Protein AF-A0A858CKS8-F1 (afdb_monomer)

Sequence (186 aa):
MTQSDDDPLALATRSGLPDALRVLVKELPRAGWESDPGFKGIASFWMERHLLFRQIMDTLAEETELRLDAKISAEKLGARVSRFGGMLIETLHEHHSIEDSIYFPKMRLLEPRLLRGFDMLDKDHHALDDWLDRFSIAAKIVVEDPTRDSTWAFHAEIERLAPLLERHLTDEEDLIVPVVLKTGLK

Radius of gyration: 18.09 Å; Cα contacts (8 Å, |Δi|>4): 168; chains: 1; bounding box: 41×38×52 Å

Nearest PDB structures (foldseek):
  3cax-assembly1_A-2  TM=5.395E-01  e=2.053E-01  Pyrococcus furiosus DSM 3638
  7jh6-assembly4_D  TM=4.638E-01  e=6.392E-01  synthetic construct
  8cih-assembly2_B  TM=3.995E-01  e=8.491E-01  Homo sapiens
  8tn6-assembly1_C  TM=4.159E-01  e=1.183E+00  synthetic construct
  8ipr-assembly2_D  TM=1.830E-01  e=9.048E+00  Mycolicibacterium smegmatis

pLDDT: mean 95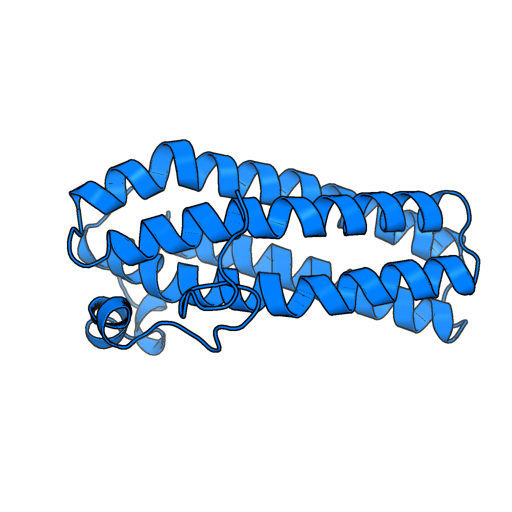.23, std 9.14, range [35.66, 98.75]

Solvent-accessible surface area (backbone atoms only — not comparable to full-atom values): 10239 Å² total; per-residue (Å²): 130,83,79,62,94,79,48,80,75,39,67,95,74,44,93,66,75,55,72,77,56,40,56,48,30,70,77,48,42,77,93,50,44,88,78,37,86,45,25,72,55,58,42,45,52,51,53,52,53,54,50,48,52,52,53,45,53,53,50,53,48,52,48,37,51,36,40,74,70,65,73,46,55,50,68,59,44,24,56,47,43,58,54,47,52,50,48,48,56,55,56,48,54,54,48,53,52,47,37,66,74,55,46,47,64,52,45,43,72,74,39,65,82,41,41,70,50,54,59,42,51,57,51,39,54,62,58,45,48,64,48,50,51,52,38,52,53,30,48,50,46,21,50,78,48,52,44,72,66,35,37,49,54,30,41,53,38,46,69,60,41,50,63,48,52,52,51,50,55,54,47,44,50,45,50,48,41,36,49,29,49,75,69,60,62,124

Foldseek 3Di:
DDPPPPPCLDLQDHPADDPLLLVLCVVVPPVCLVVFPLCPDPNVVLVVLLVLLLVLLVQLLVLLVCVLVVVDDLQVNLVSLVVSLVVNLVSVVVVLVCCVPPPLVVLCVQDVSNVVLSVSLNVLSVVLVVLNVLLVVLSVCSNVPVDSVSSVSNSVSSVVNVSSSVRSSVNCSSNRSSSSSVPVDD

Mean predicted aligned error: 3.52 Å

Secondary structure (DSSP, 8-state):
----TT-TT-TTT--S--TTT-HHHHHS-GGGGGGSTT-TTHHHHHHHHHHHHHHHHHHHHHHHHHHHTTSS-HHHHHHHHHHHHHHHHHHHHHHHHHIIIIIHHHHHHH-GGGHHHHHHHHHHHHHHHHHHHHHHHHHHHHHHS--HHHHHHHHHHHHHHHHHHHHHHHHHHHHHHHHHHHHT--

Structure (mmCIF, N/CA/C/O backbone):
data_AF-A0A858CKS8-F1
#
_entry.id   AF-A0A858CKS8-F1
#
loop_
_atom_site.group_PDB
_atom_site.id
_atom_site.type_symbol
_atom_site.label_atom_id
_atom_site.label_alt_id
_atom_site.label_comp_id
_atom_site.label_asym_id
_atom_site.label_entity_id
_atom_site.label_seq_id
_atom_site.pdbx_PDB_ins_code
_atom_site.Cartn_x
_atom_site.Cartn_y
_atom_site.Cartn_z
_atom_site.occupancy
_atom_site.B_iso_or_equiv
_atom_site.auth_seq_id
_atom_site.auth_comp_id
_atom_site.auth_asym_id
_atom_site.auth_atom_id
_atom_site.pdbx_PDB_model_num
ATOM 1 N N . MET A 1 1 ? 12.091 -19.051 11.016 1.00 35.66 1 MET A N 1
ATOM 2 C CA . MET A 1 1 ? 10.885 -19.799 11.431 1.00 35.66 1 MET A CA 1
ATOM 3 C C . MET A 1 1 ? 9.948 -19.781 10.248 1.00 35.66 1 MET A C 1
ATOM 5 O O . MET A 1 1 ? 9.619 -18.703 9.786 1.00 35.66 1 MET A O 1
ATOM 9 N N . THR A 1 2 ? 9.630 -20.945 9.696 1.00 39.56 2 THR A N 1
ATOM 10 C CA . THR A 1 2 ? 8.695 -21.091 8.579 1.00 39.56 2 THR A CA 1
ATOM 11 C C . THR A 1 2 ? 7.311 -20.641 9.044 1.00 39.56 2 THR A C 1
ATOM 13 O O . THR A 1 2 ? 6.770 -21.254 9.967 1.00 39.56 2 THR A O 1
ATOM 16 N N . GLN A 1 3 ? 6.760 -19.570 8.460 1.00 45.84 3 GLN A N 1
ATOM 17 C CA . GLN A 1 3 ? 5.311 -19.357 8.505 1.00 45.84 3 GLN A CA 1
ATOM 18 C C . GLN A 1 3 ? 4.681 -20.653 7.989 1.00 45.84 3 GLN A C 1
ATOM 20 O O . GLN A 1 3 ? 5.093 -21.155 6.944 1.00 45.84 3 GLN A O 1
ATOM 25 N N . SER A 1 4 ? 3.793 -21.279 8.762 1.00 46.69 4 SER A N 1
ATOM 26 C CA . SER A 1 4 ? 3.064 -22.425 8.234 1.00 46.69 4 SER A CA 1
ATOM 27 C C . SER A 1 4 ? 2.127 -21.899 7.157 1.00 46.69 4 SER A C 1
ATOM 29 O O . SER A 1 4 ? 1.308 -21.031 7.461 1.00 46.69 4 SER A O 1
ATOM 31 N N . ASP A 1 5 ? 2.197 -22.469 5.958 1.00 53.47 5 ASP A N 1
ATOM 32 C CA . ASP A 1 5 ? 1.257 -22.219 4.854 1.00 53.47 5 ASP A CA 1
ATOM 33 C C . ASP A 1 5 ? -0.225 -22.485 5.236 1.00 53.47 5 ASP A C 1
ATOM 35 O O . ASP A 1 5 ? -1.131 -22.194 4.461 1.00 53.47 5 ASP A O 1
ATOM 39 N N . ASP A 1 6 ? -0.475 -22.990 6.450 1.00 66.19 6 ASP A N 1
ATOM 40 C CA . ASP A 1 6 ? -1.786 -23.252 7.049 1.00 66.19 6 ASP A CA 1
ATOM 41 C C . ASP A 1 6 ? -2.348 -22.108 7.928 1.00 66.19 6 ASP A C 1
ATOM 43 O O . ASP A 1 6 ? -3.404 -22.293 8.536 1.00 66.19 6 ASP A O 1
ATOM 47 N N . ASP A 1 7 ? -1.695 -20.938 8.056 1.00 82.81 7 ASP A N 1
ATOM 48 C CA . ASP A 1 7 ? -2.318 -19.800 8.765 1.00 82.81 7 ASP A CA 1
ATOM 49 C C . ASP A 1 7 ? -3.438 -19.197 7.889 1.00 82.81 7 ASP A C 1
ATOM 51 O O . ASP A 1 7 ? -3.142 -18.583 6.862 1.00 82.81 7 ASP A O 1
ATOM 55 N N . PRO A 1 8 ? -4.729 -19.306 8.272 1.00 83.88 8 PRO A N 1
ATOM 56 C CA . PRO A 1 8 ? -5.833 -18.757 7.483 1.00 83.88 8 PRO A CA 1
ATOM 57 C C . PRO A 1 8 ? -5.816 -17.221 7.398 1.00 83.88 8 PRO A C 1
ATOM 59 O O . PRO A 1 8 ? -6.616 -16.646 6.660 1.00 83.88 8 PRO A O 1
ATOM 62 N N . LEU A 1 9 ? -4.956 -16.552 8.175 1.00 92.81 9 LEU A N 1
ATOM 63 C CA . LEU A 1 9 ? -4.744 -15.107 8.137 1.00 92.81 9 LEU A CA 1
ATOM 64 C C . LEU A 1 9 ? -3.510 -14.694 7.324 1.00 92.81 9 LEU A C 1
ATOM 66 O O . LEU A 1 9 ? -3.226 -13.500 7.254 1.00 92.81 9 LEU A O 1
ATOM 70 N N . ALA A 1 10 ? -2.784 -15.626 6.703 1.00 94.88 10 ALA A N 1
ATOM 71 C CA . ALA A 1 10 ? -1.629 -15.286 5.878 1.00 94.88 10 ALA A CA 1
ATOM 72 C C . ALA A 1 10 ? -2.028 -14.385 4.696 1.00 94.88 10 ALA A C 1
ATOM 74 O O . ALA A 1 10 ? -2.966 -14.691 3.954 1.00 94.88 10 ALA A O 1
ATOM 75 N N . LEU A 1 11 ? -1.288 -13.287 4.498 1.00 97.00 11 LEU A N 1
ATOM 76 C CA . LEU A 1 11 ? -1.555 -12.305 3.440 1.00 97.00 11 LEU A CA 1
ATOM 77 C C . LEU A 1 11 ? -1.602 -12.938 2.046 1.00 97.00 11 LEU A C 1
ATOM 79 O O . LEU A 1 11 ? -2.454 -12.596 1.234 1.00 97.00 11 LEU A O 1
ATOM 83 N N . ALA A 1 12 ? -0.706 -13.894 1.794 1.00 93.62 12 ALA A N 1
ATOM 84 C CA . ALA A 1 12 ? -0.548 -14.534 0.493 1.00 93.62 12 ALA A CA 1
ATOM 85 C C . ALA A 1 12 ? -1.769 -15.357 0.044 1.00 93.62 12 ALA A C 1
ATOM 87 O O . ALA A 1 12 ? -1.916 -15.622 -1.148 1.00 93.62 12 ALA A O 1
ATOM 88 N N . THR A 1 13 ? -2.621 -15.799 0.974 1.00 92.81 13 THR A N 1
ATOM 89 C CA . THR A 1 13 ? -3.705 -16.750 0.676 1.00 92.81 13 THR A CA 1
ATOM 90 C C . THR A 1 13 ? -5.083 -16.256 1.098 1.00 92.81 13 THR A C 1
ATOM 92 O O . THR A 1 13 ? -6.087 -16.727 0.553 1.00 92.81 13 THR A O 1
ATOM 95 N N . ARG A 1 14 ? -5.180 -15.313 2.044 1.00 95.25 14 ARG A N 1
ATOM 96 C CA . ARG A 1 14 ? -6.480 -14.860 2.541 1.00 95.25 14 ARG A CA 1
ATOM 97 C C . ARG A 1 14 ? -7.218 -14.001 1.512 1.00 95.25 14 ARG A C 1
ATOM 99 O O . ARG A 1 14 ? -6.675 -13.071 0.925 1.00 95.25 14 ARG A O 1
ATOM 106 N N . SER A 1 15 ? -8.517 -14.251 1.360 1.00 93.06 15 SER A N 1
ATOM 107 C CA . SER A 1 15 ? -9.397 -13.449 0.497 1.00 93.06 15 SER A CA 1
ATOM 108 C C . SER A 1 15 ? -10.059 -12.269 1.224 1.00 93.06 15 SER A C 1
ATOM 110 O O . SER A 1 15 ? -10.720 -11.449 0.589 1.00 93.06 15 SER A O 1
ATOM 112 N N . GLY A 1 16 ? -9.905 -12.179 2.548 1.00 94.94 16 GLY A N 1
ATOM 113 C CA . GLY A 1 16 ? -10.373 -11.069 3.378 1.00 94.94 16 GLY A CA 1
ATOM 114 C C . GLY A 1 16 ? -10.517 -11.440 4.851 1.00 94.94 16 GLY A C 1
ATOM 115 O O . GLY A 1 16 ? -10.276 -12.583 5.243 1.00 94.94 16 GLY A O 1
ATOM 116 N N . LEU A 1 17 ? -10.940 -10.468 5.660 1.00 96.50 17 LEU A N 1
ATOM 117 C CA . LEU A 1 17 ? -11.127 -10.655 7.098 1.00 96.50 17 LEU A CA 1
ATOM 118 C C . LEU A 1 17 ? -12.145 -11.766 7.438 1.00 96.50 17 LEU A C 1
ATOM 120 O O . LEU A 1 17 ? -13.261 -11.768 6.900 1.00 96.50 17 LEU A O 1
ATOM 124 N N . PRO A 1 18 ? -11.845 -12.648 8.412 1.00 94.81 18 PRO A N 1
ATOM 125 C CA . PRO A 1 18 ? -12.843 -13.541 8.989 1.00 94.81 18 PRO A CA 1
ATOM 126 C C . PRO A 1 18 ? -13.920 -12.747 9.737 1.00 94.81 18 PRO A C 1
ATOM 128 O O . PRO A 1 18 ? -13.680 -11.651 10.246 1.00 94.81 18 PRO A O 1
ATOM 131 N N . ASP A 1 19 ? -15.104 -13.338 9.897 1.00 93.44 19 ASP A N 1
ATOM 132 C CA . ASP A 1 19 ? -16.256 -12.670 10.518 1.00 93.44 19 ASP A CA 1
ATOM 133 C C . ASP A 1 19 ? -15.982 -12.096 11.914 1.00 93.44 19 ASP A C 1
ATOM 135 O O . ASP A 1 19 ? -16.525 -11.044 12.255 1.00 93.44 19 ASP A O 1
ATOM 139 N N . ALA A 1 20 ? -15.120 -12.755 12.6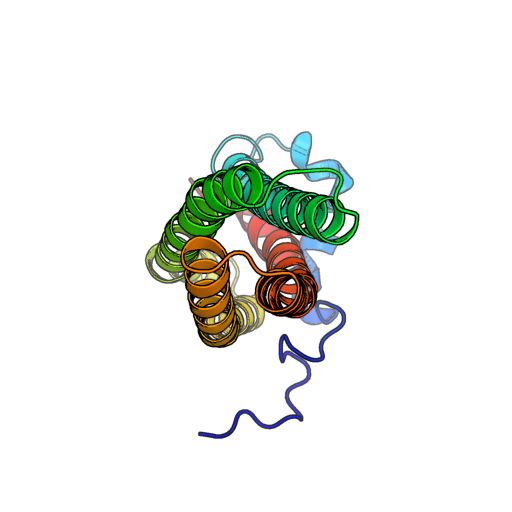93 1.00 93.06 20 ALA A N 1
ATOM 140 C CA . ALA A 1 20 ? -14.716 -12.302 14.022 1.00 93.06 20 ALA A CA 1
ATOM 141 C C . ALA A 1 20 ? -13.951 -10.964 14.001 1.00 93.06 20 ALA A C 1
ATOM 143 O O . ALA A 1 20 ? -14.027 -10.212 14.967 1.00 93.06 20 ALA A O 1
ATOM 144 N N . LEU A 1 21 ? -13.248 -10.653 12.907 1.00 96.56 21 LEU A N 1
ATOM 145 C CA . LEU A 1 21 ? -12.514 -9.396 12.728 1.00 96.56 21 LEU A CA 1
ATOM 146 C C . LEU A 1 21 ? -13.347 -8.317 12.024 1.00 96.56 21 LEU A C 1
ATOM 148 O O . LEU A 1 21 ? -12.994 -7.146 12.049 1.00 96.56 21 LEU A O 1
ATOM 152 N N . ARG A 1 22 ? -14.506 -8.680 11.466 1.00 96.44 22 ARG A N 1
ATOM 153 C CA . ARG A 1 22 ? -15.422 -7.748 10.788 1.00 96.44 22 ARG A CA 1
ATOM 154 C C . ARG A 1 22 ? -16.460 -7.118 11.716 1.00 96.44 22 ARG A C 1
ATOM 156 O O . ARG A 1 22 ? -17.391 -6.471 11.241 1.00 96.44 22 ARG A O 1
ATOM 163 N N . VAL A 1 23 ? -16.355 -7.332 13.027 1.00 95.81 23 VAL A N 1
ATOM 164 C CA . VAL A 1 23 ? -17.373 -6.896 13.997 1.00 95.81 23 VAL A CA 1
ATOM 165 C C . VAL A 1 23 ? -17.609 -5.387 13.953 1.00 95.81 23 VAL A C 1
ATOM 167 O O . VAL A 1 23 ? -18.761 -4.965 13.935 1.00 95.81 23 VAL A O 1
ATOM 170 N N . LEU A 1 24 ? -16.550 -4.576 13.846 1.00 95.94 24 LEU A N 1
ATOM 171 C CA . LEU A 1 24 ? -16.699 -3.123 13.820 1.00 95.94 24 LEU A CA 1
ATOM 172 C C . LEU A 1 24 ? -17.154 -2.578 12.471 1.00 95.94 24 LEU A C 1
ATOM 174 O O . LEU A 1 24 ? -18.028 -1.725 12.459 1.00 95.94 24 LEU A O 1
ATOM 178 N N . VAL A 1 25 ? -16.649 -3.080 11.342 1.00 96.50 25 VAL A N 1
ATOM 179 C CA . VAL A 1 25 ? -17.152 -2.636 10.028 1.00 96.50 25 VAL A CA 1
ATOM 180 C C . VAL A 1 25 ? -18.614 -3.052 9.795 1.00 96.50 25 VAL A C 1
ATOM 182 O O . VAL A 1 25 ? -19.330 -2.417 9.027 1.00 96.50 25 VAL A O 1
ATOM 185 N N . LYS A 1 26 ? -19.109 -4.088 10.490 1.00 96.19 26 LYS A N 1
ATOM 186 C CA . LYS A 1 26 ? -20.547 -4.411 10.530 1.00 96.19 26 LYS A CA 1
ATOM 187 C C . LYS A 1 26 ? -21.350 -3.400 11.364 1.00 96.19 26 LYS A C 1
ATOM 189 O O . LYS A 1 26 ? -22.476 -3.092 10.989 1.00 96.19 26 LYS A O 1
ATOM 194 N N . GLU A 1 27 ? -20.791 -2.897 12.470 1.00 95.88 27 GLU A N 1
ATOM 195 C CA . GLU A 1 27 ? -21.394 -1.839 13.308 1.00 95.88 27 GLU A CA 1
ATOM 196 C C . GLU A 1 27 ? -21.352 -0.459 12.612 1.00 95.88 27 GLU A C 1
ATOM 198 O O . GLU A 1 27 ? -22.317 0.299 12.683 1.00 95.88 27 GLU A O 1
ATOM 203 N N . LEU A 1 28 ? -20.250 -0.152 11.919 1.00 96.50 28 LEU A N 1
ATOM 204 C CA . LEU A 1 28 ? -19.962 1.105 11.222 1.00 96.50 28 LEU A CA 1
ATOM 205 C C . LEU A 1 28 ? -19.563 0.814 9.762 1.00 96.50 28 LEU A C 1
ATOM 207 O O . LEU A 1 28 ? -18.370 0.749 9.450 1.00 96.50 28 LEU A O 1
ATOM 211 N N . PRO A 1 29 ? -20.538 0.615 8.855 1.00 96.94 29 PRO A N 1
ATOM 212 C CA . PRO A 1 29 ? -20.259 0.268 7.464 1.00 96.94 29 PRO A CA 1
ATOM 213 C C . PRO A 1 29 ? -19.538 1.377 6.695 1.00 96.94 29 PRO A C 1
ATOM 215 O O . PRO A 1 29 ? -19.867 2.554 6.853 1.00 96.94 29 PRO A O 1
ATOM 218 N N . ARG A 1 30 ? -18.650 0.979 5.770 1.00 97.06 30 ARG A N 1
ATOM 219 C CA . ARG A 1 30 ? -17.890 1.866 4.862 1.00 97.06 30 ARG A CA 1
ATOM 220 C C . ARG A 1 30 ? -18.717 3.008 4.265 1.00 97.06 30 ARG A C 1
ATOM 222 O O . ARG A 1 30 ? -18.283 4.153 4.273 1.00 97.06 30 ARG A O 1
ATOM 229 N N . ALA A 1 31 ? -19.935 2.712 3.806 1.00 96.50 31 ALA A N 1
ATOM 230 C CA . ALA A 1 31 ? -20.824 3.688 3.170 1.00 96.50 31 ALA A CA 1
ATOM 231 C C . ALA A 1 31 ? -21.183 4.901 4.056 1.00 96.50 31 ALA A C 1
ATOM 233 O O . ALA A 1 31 ? -21.605 5.926 3.530 1.00 96.50 31 ALA A O 1
ATOM 234 N N . GLY A 1 32 ? -21.051 4.786 5.382 1.00 95.69 32 GLY A N 1
ATOM 235 C CA . GLY A 1 32 ? -21.335 5.867 6.326 1.00 95.69 32 GLY A CA 1
ATOM 236 C C . GLY A 1 32 ? -20.110 6.657 6.785 1.00 95.69 32 GLY A C 1
ATOM 237 O O . GLY A 1 32 ? -20.293 7.699 7.410 1.00 95.69 32 GLY A O 1
ATOM 238 N N . TRP A 1 33 ? -18.885 6.197 6.497 1.00 97.31 33 TRP A N 1
ATOM 239 C CA . TRP A 1 33 ? -17.669 6.752 7.103 1.00 97.31 33 TRP A CA 1
ATOM 240 C C . TRP A 1 33 ? -17.487 8.236 6.804 1.00 97.31 33 TRP A C 1
ATOM 242 O O . TRP A 1 33 ? -17.345 9.014 7.735 1.00 97.31 33 TRP A O 1
ATOM 252 N N . GLU A 1 34 ? -17.577 8.661 5.543 1.00 96.19 34 GLU A N 1
ATOM 253 C CA . GLU A 1 34 ? -17.348 10.068 5.171 1.00 96.19 34 GLU A CA 1
ATOM 254 C C . GLU A 1 34 ? -18.347 11.053 5.802 1.00 96.19 34 GLU A C 1
ATOM 256 O O . GLU A 1 34 ? -18.059 12.244 5.933 1.00 96.19 34 GLU A O 1
ATOM 261 N N . SER A 1 35 ? -19.528 10.566 6.194 1.00 96.25 35 SER A N 1
ATOM 262 C CA . SER A 1 35 ? -20.550 11.371 6.872 1.00 96.25 35 SER A CA 1
ATOM 263 C C . SER A 1 35 ? -20.372 11.410 8.394 1.00 96.25 35 SER A C 1
ATOM 265 O O . SER A 1 35 ? -21.035 12.208 9.060 1.00 96.25 35 SER A O 1
ATOM 267 N N . ASP A 1 36 ? -19.502 10.567 8.955 1.00 96.00 36 ASP A N 1
ATOM 268 C CA . ASP A 1 36 ? -19.238 10.516 10.388 1.00 96.00 36 ASP A CA 1
ATOM 269 C C . ASP A 1 36 ? -18.422 11.750 10.836 1.00 96.00 36 ASP A C 1
ATOM 271 O O . ASP A 1 36 ? -17.397 12.078 10.227 1.00 96.00 36 ASP A O 1
ATOM 275 N N . PRO A 1 37 ? -18.820 12.457 11.912 1.00 93.00 37 PRO A N 1
ATOM 276 C CA . PRO A 1 37 ? -18.068 13.605 12.420 1.00 93.00 37 PRO A CA 1
ATOM 277 C C . PRO A 1 37 ? -16.611 13.293 12.800 1.00 93.00 37 PRO A C 1
ATOM 279 O O . PRO A 1 37 ? -15.771 14.195 12.755 1.00 93.00 37 PRO A O 1
ATOM 282 N N . GLY A 1 38 ? -16.314 12.048 13.184 1.00 92.44 38 GLY A N 1
ATOM 283 C CA . GLY A 1 38 ? -14.981 11.553 13.526 1.00 92.44 38 GLY A CA 1
ATOM 284 C C . GLY A 1 38 ? -14.110 11.199 12.319 1.00 92.44 38 GLY A C 1
ATOM 285 O O . GLY A 1 38 ? -12.937 10.883 12.502 1.00 92.44 38 GLY A O 1
ATOM 286 N N . PHE A 1 39 ? -14.646 11.264 11.095 1.00 95.94 39 PHE A N 1
ATOM 287 C CA . PHE A 1 39 ? -13.896 10.914 9.888 1.00 95.94 39 PHE A CA 1
ATOM 288 C C . PHE A 1 39 ? -12.807 11.932 9.553 1.00 95.94 39 PHE A C 1
ATOM 290 O O . PHE A 1 39 ? -11.712 11.572 9.124 1.00 95.94 39 PHE A O 1
ATOM 297 N N . LYS A 1 40 ? -13.084 13.220 9.783 1.00 93.81 40 LYS A N 1
ATOM 298 C CA . LYS A 1 40 ? -12.100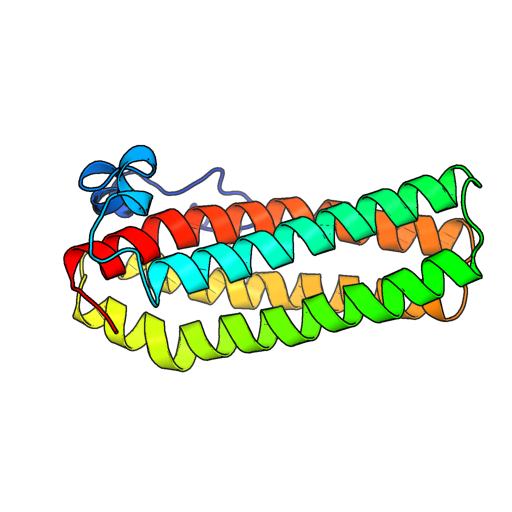 14.281 9.556 1.00 93.81 40 LYS A CA 1
ATOM 299 C C . LYS A 1 40 ? -10.940 14.140 10.541 1.00 93.81 40 LYS A C 1
ATOM 301 O O . LYS A 1 40 ? -11.149 14.183 11.751 1.00 93.81 40 LYS A O 1
ATOM 306 N N . GLY A 1 41 ? -9.718 14.066 10.019 1.00 94.06 41 GLY A N 1
ATOM 307 C CA . GLY A 1 41 ? -8.501 13.939 10.819 1.00 94.06 41 GLY A CA 1
ATOM 308 C C . GLY A 1 41 ? -7.787 12.637 10.495 1.00 94.06 41 GLY A C 1
ATOM 309 O O . GLY A 1 41 ? -7.451 12.410 9.337 1.00 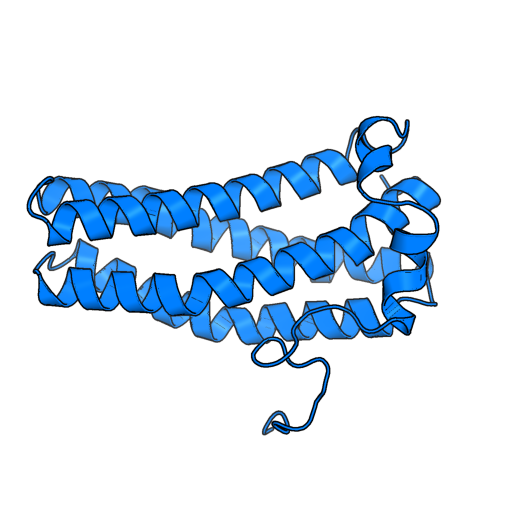94.06 41 GLY A O 1
ATOM 310 N N . ILE A 1 42 ? -7.558 11.794 11.507 1.00 94.75 42 ILE A N 1
ATOM 311 C CA . ILE A 1 42 ? -6.801 10.547 11.337 1.00 94.75 42 ILE A CA 1
ATOM 312 C C . ILE A 1 42 ? -7.442 9.640 10.285 1.00 94.75 42 ILE A C 1
ATOM 314 O O . ILE A 1 42 ? -6.729 9.183 9.404 1.00 94.75 42 ILE A O 1
ATOM 318 N N . ALA A 1 43 ? -8.757 9.397 10.338 1.00 96.19 43 ALA A N 1
ATOM 319 C CA . ALA A 1 43 ? -9.399 8.454 9.419 1.00 96.19 43 ALA A CA 1
ATOM 320 C C . ALA A 1 43 ? -9.299 8.907 7.951 1.00 96.19 43 ALA A C 1
ATOM 322 O O . ALA A 1 43 ? -8.876 8.126 7.104 1.00 96.19 43 ALA A O 1
ATOM 323 N N . SER A 1 44 ? -9.618 10.171 7.646 1.00 96.81 44 SER A N 1
ATOM 324 C CA . SER A 1 44 ? -9.475 10.705 6.286 1.00 96.81 44 SER A CA 1
ATOM 325 C C . SER A 1 44 ? -8.017 10.723 5.821 1.00 96.81 44 SER A C 1
ATOM 327 O O . SER A 1 44 ? -7.744 10.336 4.691 1.00 96.81 44 SER A O 1
ATOM 329 N N . PHE A 1 45 ? -7.078 11.106 6.694 1.00 96.31 45 PHE A N 1
ATOM 330 C CA . PHE A 1 45 ? -5.648 11.075 6.380 1.00 96.31 45 PHE A CA 1
ATOM 331 C C . PHE A 1 45 ? -5.172 9.654 6.051 1.00 96.31 45 PHE A C 1
ATOM 333 O O . PHE A 1 45 ? -4.469 9.460 5.064 1.00 96.31 45 PHE A O 1
ATOM 340 N N . TRP A 1 46 ? -5.599 8.654 6.825 1.00 96.75 46 TRP A N 1
ATOM 341 C CA . TRP A 1 46 ? -5.284 7.244 6.580 1.00 96.75 46 TRP A CA 1
ATOM 342 C C . TRP A 1 46 ? -5.749 6.798 5.190 1.00 96.75 46 TRP A C 1
ATOM 344 O O . TRP A 1 46 ? -4.962 6.296 4.390 1.00 96.75 46 TRP A O 1
ATOM 354 N N . MET A 1 47 ? -7.013 7.083 4.857 1.00 97.88 47 MET A N 1
ATOM 355 C CA . MET A 1 47 ? -7.590 6.766 3.546 1.00 97.88 47 MET A CA 1
ATOM 356 C C . MET A 1 47 ? -6.865 7.486 2.401 1.00 97.88 47 MET A C 1
ATOM 358 O O . MET A 1 47 ? -6.638 6.895 1.347 1.00 97.88 47 MET A O 1
ATOM 362 N N . GLU A 1 48 ? -6.476 8.750 2.591 1.00 98.12 48 GLU A N 1
ATOM 363 C CA . GLU A 1 48 ? -5.710 9.520 1.602 1.00 98.12 48 GLU A CA 1
ATOM 364 C C . GLU A 1 48 ? -4.333 8.895 1.329 1.00 98.12 48 GLU A C 1
ATOM 366 O O . GLU A 1 48 ? -3.905 8.833 0.174 1.00 98.12 48 GLU A O 1
ATOM 371 N N . ARG A 1 49 ? -3.652 8.382 2.364 1.00 98.19 49 ARG A N 1
ATOM 372 C CA . ARG A 1 49 ? -2.383 7.650 2.214 1.00 98.19 49 ARG A CA 1
ATOM 373 C C . ARG A 1 49 ? -2.571 6.351 1.441 1.00 98.19 49 ARG A C 1
ATOM 375 O O . ARG A 1 49 ? -1.841 6.109 0.484 1.00 98.19 49 ARG A O 1
ATOM 382 N N . HIS A 1 50 ? -3.597 5.577 1.774 1.00 98.62 50 HIS A N 1
ATOM 383 C CA . HIS A 1 50 ? -3.892 4.336 1.060 1.00 98.62 50 HIS A CA 1
ATOM 384 C C . HIS A 1 50 ? -4.249 4.584 -0.406 1.00 98.62 50 HIS A C 1
ATOM 386 O O . HIS A 1 50 ? -3.822 3.850 -1.298 1.00 98.62 50 HIS A O 1
ATOM 392 N N . LEU A 1 51 ? -5.017 5.641 -0.681 1.00 98.56 51 LEU A N 1
ATOM 393 C CA . LEU A 1 51 ? -5.351 6.037 -2.044 1.00 98.56 51 LEU A CA 1
ATOM 394 C C . LEU A 1 51 ? -4.100 6.430 -2.841 1.00 98.56 51 LEU A C 1
ATOM 396 O O . LEU A 1 51 ? -3.990 6.060 -4.009 1.00 98.56 51 LEU A O 1
ATOM 400 N N . LEU A 1 52 ? -3.147 7.131 -2.219 1.00 98.50 52 LEU A N 1
ATOM 401 C CA . LEU A 1 52 ? -1.867 7.462 -2.847 1.00 98.50 52 LEU A CA 1
ATOM 402 C C . LEU A 1 52 ? -1.093 6.199 -3.256 1.00 98.50 52 LEU A C 1
ATOM 404 O O . LEU A 1 52 ? -0.592 6.144 -4.378 1.00 98.50 52 LEU A O 1
ATOM 408 N N . PHE A 1 53 ? -1.011 5.181 -2.393 1.00 98.75 53 PHE A N 1
ATOM 409 C CA . PHE A 1 53 ? -0.300 3.940 -2.722 1.00 98.75 53 PHE A CA 1
ATOM 410 C C . PHE A 1 53 ? -0.921 3.219 -3.915 1.00 98.75 53 PHE A C 1
ATOM 412 O O . PHE A 1 53 ? -0.201 2.844 -4.842 1.00 98.75 53 PHE A O 1
ATOM 419 N N . ARG A 1 54 ? -2.256 3.108 -3.937 1.00 98.69 54 ARG A N 1
ATOM 420 C CA . ARG A 1 54 ? -2.997 2.540 -5.074 1.00 98.69 54 ARG A CA 1
ATOM 421 C C . ARG A 1 54 ? -2.693 3.290 -6.368 1.00 98.69 54 ARG A C 1
ATOM 423 O O . ARG A 1 54 ? -2.276 2.687 -7.348 1.00 98.69 54 ARG A O 1
ATOM 430 N N . GLN A 1 55 ? -2.785 4.619 -6.340 1.00 98.62 55 GLN A N 1
ATOM 431 C CA . GLN A 1 55 ? -2.509 5.457 -7.510 1.00 98.62 55 GLN A CA 1
ATOM 432 C C . GLN A 1 55 ? -1.072 5.322 -8.021 1.00 98.62 55 GLN A C 1
ATOM 434 O O . GLN A 1 55 ? -0.848 5.342 -9.233 1.00 98.62 55 GLN A O 1
ATOM 439 N N . ILE A 1 56 ? -0.089 5.206 -7.123 1.00 98.56 56 ILE A N 1
ATOM 440 C CA . ILE A 1 56 ? 1.305 5.000 -7.520 1.00 98.56 56 ILE A CA 1
ATOM 441 C C . ILE A 1 56 ? 1.484 3.624 -8.173 1.00 98.56 56 ILE A C 1
ATOM 443 O O . ILE A 1 56 ? 2.121 3.549 -9.225 1.00 98.56 56 ILE A O 1
ATOM 447 N N . MET A 1 57 ? 0.917 2.564 -7.589 1.00 98.50 57 MET A N 1
ATOM 448 C CA . MET A 1 57 ? 0.979 1.212 -8.155 1.00 98.50 57 MET A CA 1
ATOM 449 C C . MET A 1 57 ? 0.349 1.154 -9.549 1.00 98.50 57 MET A C 1
ATOM 451 O O . MET A 1 57 ? 1.006 0.692 -10.483 1.00 98.50 57 MET A O 1
ATOM 455 N N . ASP A 1 58 ? -0.854 1.710 -9.709 1.00 98.44 58 ASP A N 1
ATOM 456 C CA . ASP A 1 58 ? -1.549 1.784 -10.999 1.00 98.44 58 ASP A CA 1
ATOM 457 C C . ASP A 1 58 ? -0.720 2.561 -12.031 1.00 98.44 58 ASP A C 1
ATOM 459 O O . ASP A 1 58 ? -0.482 2.089 -13.141 1.00 98.44 58 ASP A O 1
ATOM 463 N N . THR A 1 59 ? -0.187 3.726 -11.645 1.00 98.44 59 THR A N 1
ATOM 464 C CA . THR A 1 59 ? 0.643 4.553 -12.537 1.00 98.44 59 THR A CA 1
ATOM 465 C C . THR A 1 59 ? 1.889 3.803 -13.008 1.00 98.44 59 THR A C 1
ATOM 467 O O . THR A 1 59 ? 2.282 3.907 -14.170 1.00 98.44 59 THR A O 1
ATOM 470 N N . LEU A 1 60 ? 2.556 3.072 -12.113 1.00 98.50 60 LEU A N 1
ATOM 471 C CA . LEU A 1 60 ? 3.751 2.311 -12.466 1.00 98.50 60 LEU A CA 1
ATOM 472 C C . LEU A 1 60 ? 3.420 1.136 -13.389 1.00 98.50 60 LEU A C 1
ATOM 474 O O . LEU A 1 60 ? 4.157 0.928 -14.355 1.00 98.50 60 LEU A O 1
ATOM 478 N N . ALA A 1 61 ? 2.313 0.428 -13.140 1.00 98.50 61 ALA A N 1
ATOM 479 C CA . ALA A 1 61 ? 1.822 -0.624 -14.026 1.00 98.50 61 ALA A CA 1
ATOM 480 C C . ALA A 1 61 ? 1.576 -0.063 -15.436 1.00 98.50 61 ALA A C 1
ATOM 482 O O . ALA A 1 61 ? 2.225 -0.488 -16.394 1.00 98.50 61 ALA A O 1
ATOM 483 N N . GLU A 1 62 ? 0.761 0.989 -15.546 1.00 98.56 62 GLU A N 1
ATOM 484 C CA . GLU A 1 62 ? 0.431 1.637 -16.819 1.00 98.56 62 GLU A CA 1
ATOM 485 C C . GLU A 1 62 ? 1.680 2.117 -17.580 1.00 98.56 62 GLU A C 1
ATOM 487 O O . GLU A 1 62 ? 1.820 1.879 -18.781 1.00 98.56 62 GLU A O 1
ATOM 492 N N . GLU A 1 63 ? 2.629 2.781 -16.910 1.00 98.00 63 GLU A N 1
ATOM 493 C CA . GLU A 1 63 ? 3.846 3.275 -17.571 1.00 98.00 63 GLU A CA 1
ATOM 494 C C . GLU A 1 63 ? 4.726 2.111 -18.071 1.00 98.00 63 GLU A C 1
ATOM 496 O O . GLU A 1 63 ? 5.315 2.200 -19.155 1.00 98.00 63 GLU A O 1
ATOM 501 N N . THR A 1 64 ? 4.790 0.988 -17.345 1.00 98.19 64 THR A N 1
ATOM 502 C CA . THR A 1 64 ? 5.506 -0.205 -17.827 1.00 98.19 64 THR A CA 1
ATOM 503 C C . THR A 1 64 ? 4.811 -0.876 -19.013 1.00 98.19 64 THR A C 1
ATOM 505 O O . THR A 1 64 ? 5.491 -1.220 -19.982 1.00 98.19 64 THR A O 1
ATOM 508 N N . GLU A 1 65 ? 3.480 -0.973 -19.021 1.00 98.44 65 GLU A N 1
ATOM 509 C CA . GLU A 1 65 ? 2.706 -1.468 -20.169 1.00 98.44 65 GLU A CA 1
ATOM 510 C C . GLU A 1 65 ? 2.910 -0.584 -21.407 1.00 98.44 65 GLU A C 1
ATOM 512 O O . GLU A 1 65 ? 3.240 -1.071 -22.492 1.00 98.44 65 GLU A O 1
ATOM 517 N N . LEU A 1 66 ? 2.822 0.741 -21.246 1.00 98.38 66 LEU A N 1
ATOM 518 C CA . LEU A 1 66 ? 3.096 1.698 -22.319 1.00 98.38 66 LEU A CA 1
ATOM 519 C C . LEU A 1 66 ? 4.514 1.531 -22.876 1.00 98.38 66 LEU A C 1
ATOM 521 O O . LEU A 1 66 ? 4.725 1.647 -24.089 1.00 98.38 66 LEU A O 1
ATOM 525 N N . ARG A 1 67 ? 5.503 1.260 -22.017 1.00 97.62 67 ARG A N 1
ATOM 526 C CA . ARG A 1 67 ? 6.879 1.000 -22.455 1.00 97.62 67 ARG A CA 1
ATOM 527 C C . ARG A 1 67 ? 6.988 -0.317 -23.222 1.00 97.62 67 ARG A C 1
ATOM 529 O O . ARG A 1 67 ? 7.707 -0.354 -24.229 1.00 97.62 67 ARG A O 1
ATOM 536 N N . LEU A 1 68 ? 6.315 -1.374 -22.770 1.00 97.88 68 LEU A N 1
ATOM 537 C CA . LEU A 1 68 ? 6.278 -2.684 -23.430 1.00 97.88 68 LEU A CA 1
ATOM 538 C C . LEU A 1 68 ? 5.593 -2.612 -24.802 1.00 97.88 68 LEU A C 1
ATOM 540 O O . LEU A 1 68 ? 6.037 -3.279 -25.738 1.00 97.88 68 LEU A O 1
ATOM 544 N N . ASP A 1 69 ? 4.604 -1.737 -24.952 1.00 98.00 69 ASP A N 1
ATOM 545 C CA . ASP A 1 69 ? 3.932 -1.422 -26.218 1.00 98.00 69 ASP A CA 1
ATOM 546 C C . ASP A 1 69 ? 4.715 -0.443 -27.113 1.00 98.00 69 ASP A C 1
ATOM 548 O O . ASP A 1 69 ? 4.231 -0.041 -28.172 1.00 98.00 69 ASP A O 1
ATOM 552 N N . ALA A 1 70 ? 5.915 -0.023 -26.695 1.00 96.94 70 ALA A N 1
ATOM 553 C CA . ALA A 1 70 ? 6.736 0.984 -27.371 1.00 96.94 70 ALA A CA 1
ATOM 554 C C . ALA A 1 70 ? 6.036 2.351 -27.567 1.00 96.94 70 ALA A C 1
ATOM 556 O O . ALA A 1 70 ? 6.386 3.112 -28.470 1.00 96.94 70 ALA A O 1
ATOM 557 N N . LYS A 1 71 ? 5.067 2.690 -26.704 1.00 98.19 71 LYS A N 1
ATOM 558 C CA . LYS A 1 71 ? 4.337 3.974 -26.707 1.00 98.19 71 LYS A CA 1
ATOM 559 C C . LYS A 1 71 ? 5.076 5.089 -25.963 1.00 98.19 71 LYS A C 1
ATOM 561 O O . LYS A 1 71 ? 4.787 6.265 -26.180 1.00 98.19 71 LYS A O 1
ATOM 566 N N . ILE A 1 72 ? 6.024 4.742 -25.092 1.00 97.69 72 ILE A N 1
ATOM 567 C CA . ILE A 1 72 ? 6.912 5.692 -24.409 1.00 97.69 72 ILE A CA 1
ATOM 568 C C . ILE A 1 72 ? 8.375 5.264 -24.529 1.00 97.69 72 ILE A C 1
ATOM 570 O O . ILE A 1 72 ? 8.678 4.085 -24.725 1.00 97.69 72 ILE A O 1
ATOM 574 N N . SER A 1 73 ? 9.285 6.233 -24.396 1.00 97.12 73 SER A N 1
ATOM 575 C CA . SER A 1 73 ? 10.721 5.967 -24.420 1.00 97.12 73 SER A CA 1
ATOM 576 C C . SER A 1 73 ? 11.210 5.339 -23.113 1.00 97.12 73 SER A C 1
ATOM 578 O O . SER A 1 73 ? 10.582 5.457 -22.057 1.00 97.12 73 SER A O 1
ATOM 580 N N . ALA A 1 74 ? 12.364 4.686 -23.194 1.00 94.62 74 ALA A N 1
ATOM 581 C CA . ALA A 1 74 ? 13.062 4.104 -22.059 1.00 94.62 74 ALA A CA 1
ATOM 582 C C . ALA A 1 74 ? 13.422 5.152 -20.989 1.00 94.62 74 ALA A C 1
ATOM 584 O O . ALA A 1 74 ? 13.223 4.920 -19.800 1.00 94.62 74 ALA A O 1
ATOM 585 N N . GLU A 1 75 ? 13.862 6.336 -21.415 1.00 94.44 75 GLU A N 1
ATOM 586 C CA . GLU A 1 75 ? 14.213 7.452 -20.533 1.00 94.44 75 GLU A CA 1
ATOM 587 C C . GLU A 1 75 ? 12.985 7.975 -19.786 1.00 94.44 75 GLU A C 1
ATOM 589 O O . GLU A 1 75 ? 13.062 8.293 -18.597 1.00 94.44 75 GLU A O 1
ATOM 594 N N . LYS A 1 76 ? 11.831 8.036 -20.469 1.00 96.56 76 LYS A N 1
ATOM 595 C CA . LYS A 1 76 ? 10.574 8.444 -19.841 1.00 96.56 76 LYS A CA 1
ATOM 596 C C . LYS A 1 76 ? 10.152 7.439 -18.770 1.00 96.56 76 LYS A C 1
ATOM 598 O O . LYS A 1 76 ? 9.812 7.875 -17.672 1.00 96.56 76 LYS A O 1
ATOM 603 N N . LEU A 1 77 ? 10.222 6.132 -19.051 1.00 97.62 77 LEU A N 1
ATOM 604 C CA . LEU A 1 77 ? 9.952 5.111 -18.035 1.00 97.62 77 LEU A CA 1
ATOM 605 C C . LEU A 1 77 ? 10.917 5.249 -16.850 1.00 97.62 77 LEU A C 1
ATOM 607 O O . LEU A 1 77 ? 10.460 5.346 -15.717 1.00 97.62 77 LEU A O 1
ATOM 611 N N . GLY A 1 78 ? 12.229 5.322 -17.091 1.00 96.69 78 GLY A N 1
ATOM 612 C CA . GLY A 1 78 ? 13.227 5.437 -16.021 1.00 96.69 78 GLY A CA 1
ATOM 613 C C . GLY A 1 78 ? 12.974 6.632 -15.093 1.00 96.69 78 GLY A C 1
ATOM 614 O O . GLY A 1 78 ? 12.986 6.488 -13.871 1.00 96.69 78 GLY A O 1
ATOM 615 N N . ALA A 1 79 ? 12.634 7.800 -15.649 1.00 96.19 79 ALA A N 1
ATOM 616 C CA . ALA A 1 79 ? 12.277 8.977 -14.853 1.00 96.19 79 ALA A CA 1
ATOM 617 C C . ALA A 1 79 ? 10.997 8.773 -14.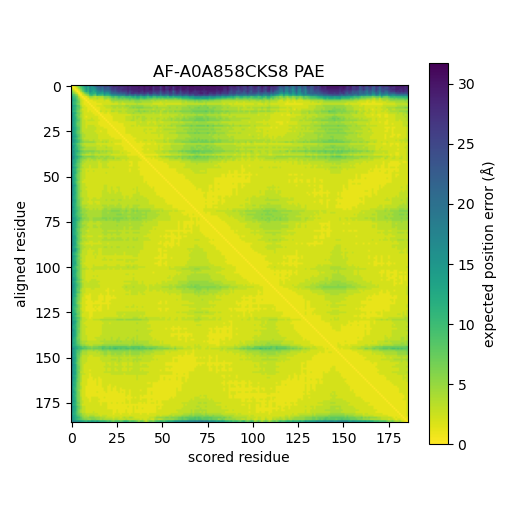016 1.00 96.19 79 ALA A C 1
ATOM 619 O O . ALA A 1 79 ? 10.905 9.262 -12.887 1.00 96.19 79 ALA A O 1
ATOM 620 N N . ARG A 1 80 ? 10.005 8.051 -14.555 1.00 97.06 80 ARG A N 1
ATOM 621 C CA . ARG A 1 80 ? 8.759 7.710 -13.851 1.00 97.06 80 ARG A CA 1
ATOM 622 C C . ARG A 1 80 ? 9.003 6.726 -12.716 1.00 97.06 80 ARG A C 1
ATOM 624 O O . ARG A 1 80 ? 8.575 7.006 -11.601 1.00 97.06 80 ARG A O 1
ATOM 631 N N . VAL A 1 81 ? 9.734 5.646 -12.979 1.00 98.25 81 VAL A N 1
ATOM 632 C CA . VAL A 1 81 ? 10.085 4.628 -11.980 1.00 98.25 81 VAL A CA 1
ATOM 633 C C . VAL A 1 81 ? 10.923 5.238 -10.862 1.00 98.25 81 VAL A C 1
ATOM 635 O O . VAL A 1 81 ? 10.596 5.055 -9.696 1.00 98.25 81 VAL A O 1
ATOM 638 N N . SER A 1 82 ? 11.943 6.036 -11.193 1.00 97.19 82 SER A N 1
ATOM 639 C CA . SER A 1 82 ? 12.779 6.696 -10.185 1.00 97.19 82 SER A CA 1
ATOM 640 C C . SER A 1 82 ? 11.960 7.601 -9.259 1.00 97.19 82 SER A C 1
ATOM 642 O O . SER A 1 82 ? 12.132 7.555 -8.043 1.00 97.19 82 SER A O 1
ATOM 644 N N . ARG A 1 83 ? 11.029 8.387 -9.815 1.00 97.38 83 ARG A N 1
ATOM 645 C CA . ARG A 1 83 ? 10.181 9.286 -9.024 1.00 97.38 83 ARG A CA 1
ATOM 646 C C . ARG A 1 83 ? 9.140 8.533 -8.198 1.00 97.38 83 ARG A C 1
ATOM 648 O O . ARG A 1 83 ? 9.028 8.771 -7.001 1.00 97.38 83 ARG A O 1
ATOM 655 N N . PHE A 1 84 ? 8.323 7.710 -8.846 1.00 98.25 84 PHE A N 1
ATOM 656 C CA . PHE A 1 84 ? 7.149 7.108 -8.217 1.00 98.25 84 PHE A CA 1
ATOM 657 C C . PHE A 1 84 ? 7.495 5.848 -7.425 1.00 98.25 84 PHE A C 1
ATOM 659 O O . PHE A 1 84 ? 6.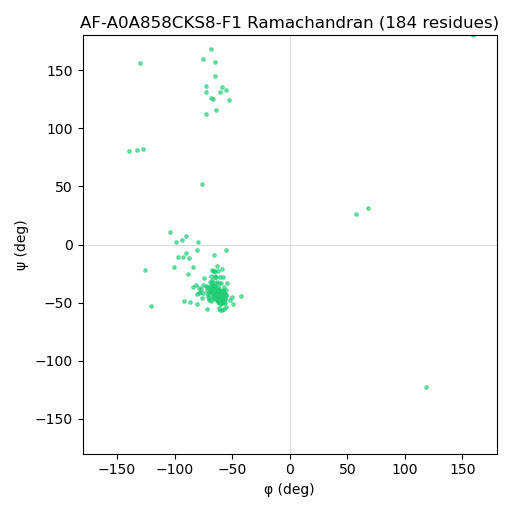966 5.675 -6.335 1.00 98.25 84 PHE A O 1
ATOM 666 N N . GLY A 1 85 ? 8.432 5.027 -7.903 1.00 97.50 85 GLY A N 1
ATOM 667 C CA . GLY A 1 85 ? 8.928 3.872 -7.153 1.00 97.50 85 GLY A CA 1
ATOM 668 C C . GLY A 1 85 ? 9.630 4.294 -5.864 1.00 97.50 85 GLY A C 1
ATOM 669 O O . GLY A 1 85 ? 9.307 3.775 -4.801 1.00 97.50 85 GLY A O 1
ATOM 670 N N . GLY A 1 86 ? 10.514 5.299 -5.933 1.00 96.00 86 GLY A N 1
ATOM 671 C CA . GLY A 1 86 ? 11.159 5.859 -4.740 1.00 96.00 86 GLY A CA 1
ATOM 672 C C . GLY A 1 86 ? 10.150 6.439 -3.747 1.00 96.00 86 GLY A C 1
ATOM 673 O O . GLY A 1 86 ? 10.218 6.136 -2.559 1.00 96.00 86 GLY A O 1
ATOM 674 N N . MET A 1 87 ? 9.167 7.198 -4.249 1.00 97.50 87 MET A N 1
ATOM 675 C CA . MET A 1 87 ? 8.079 7.729 -3.426 1.00 97.50 87 MET A CA 1
ATOM 676 C C . MET A 1 87 ? 7.295 6.612 -2.735 1.00 97.50 87 MET A C 1
ATOM 678 O O . MET A 1 87 ? 7.093 6.710 -1.532 1.00 97.50 87 MET A O 1
ATOM 682 N N . LEU A 1 88 ? 6.880 5.559 -3.451 1.00 98.06 88 LEU A N 1
ATOM 683 C CA . LEU A 1 88 ? 6.136 4.435 -2.871 1.00 98.06 88 LEU A CA 1
ATOM 684 C C . LEU A 1 88 ? 6.892 3.812 -1.697 1.00 98.06 88 LEU A C 1
ATOM 686 O O . LEU A 1 88 ? 6.346 3.731 -0.606 1.00 98.06 88 LEU A O 1
ATOM 690 N N . ILE A 1 89 ? 8.150 3.421 -1.918 1.00 97.12 89 ILE A N 1
ATOM 691 C CA . ILE A 1 89 ? 8.960 2.707 -0.922 1.00 97.12 89 ILE A CA 1
ATOM 692 C C . ILE A 1 89 ? 9.149 3.560 0.335 1.00 97.12 89 ILE A C 1
ATOM 694 O O . ILE A 1 89 ? 8.882 3.103 1.442 1.00 97.12 89 ILE A O 1
ATOM 698 N N . GLU A 1 90 ? 9.579 4.813 0.172 1.00 96.50 90 GLU A N 1
ATOM 699 C CA . GLU A 1 90 ? 9.823 5.717 1.301 1.00 96.50 90 GLU A CA 1
ATOM 700 C C . GLU A 1 90 ? 8.539 5.962 2.102 1.00 96.50 90 GLU A C 1
ATOM 702 O O . GLU A 1 90 ? 8.516 5.830 3.326 1.00 96.50 90 GLU A O 1
ATOM 707 N N . THR A 1 91 ? 7.453 6.280 1.399 1.00 96.81 91 THR A N 1
ATOM 708 C CA . THR A 1 91 ? 6.196 6.680 2.035 1.00 96.81 91 THR A CA 1
ATOM 709 C C . THR A 1 91 ? 5.428 5.522 2.662 1.00 96.81 91 THR A C 1
ATOM 711 O O . THR A 1 91 ? 4.704 5.760 3.632 1.00 96.81 91 THR A O 1
ATOM 714 N N . LEU A 1 92 ? 5.577 4.303 2.137 1.00 97.62 92 LEU A N 1
ATOM 715 C CA . LEU A 1 92 ? 4.964 3.094 2.680 1.00 97.62 92 LEU A CA 1
ATOM 716 C C . LEU A 1 92 ? 5.738 2.580 3.903 1.00 97.62 92 LEU A C 1
ATOM 718 O O . LEU A 1 92 ? 5.123 2.272 4.918 1.00 97.62 92 LEU A O 1
ATOM 722 N N . HIS A 1 93 ? 7.078 2.592 3.871 1.00 96.75 93 HIS A N 1
ATOM 723 C CA . HIS A 1 93 ? 7.883 2.254 5.053 1.00 96.75 93 HIS A CA 1
ATOM 724 C C . HIS A 1 93 ? 7.629 3.212 6.225 1.00 96.75 93 HIS A C 1
ATOM 726 O O . HIS A 1 93 ? 7.490 2.771 7.366 1.00 96.75 93 HIS A O 1
ATOM 732 N N . GLU A 1 94 ? 7.559 4.523 5.969 1.00 96.88 94 GLU A N 1
ATOM 733 C CA . GLU A 1 94 ? 7.235 5.499 7.017 1.00 96.88 94 GLU A CA 1
ATOM 734 C C . GLU A 1 94 ? 5.828 5.262 7.587 1.00 96.88 94 GLU A C 1
ATOM 736 O O . GLU A 1 94 ? 5.631 5.329 8.801 1.00 96.88 94 GLU A O 1
ATOM 741 N N . HIS A 1 95 ? 4.864 4.949 6.720 1.00 98.00 95 HIS A N 1
ATOM 742 C CA . HIS A 1 95 ? 3.487 4.651 7.100 1.00 98.00 95 HIS A CA 1
ATOM 743 C C . HIS A 1 95 ? 3.396 3.435 8.031 1.00 98.00 95 HIS A C 1
ATOM 745 O O . HIS A 1 95 ? 2.979 3.619 9.176 1.00 98.00 95 HIS A O 1
ATOM 751 N N . HIS A 1 96 ? 3.912 2.271 7.617 1.00 98.19 96 HIS A N 1
ATOM 752 C CA . HIS A 1 96 ? 3.919 1.065 8.457 1.00 98.19 96 HIS A CA 1
ATOM 753 C C . HIS A 1 96 ? 4.669 1.298 9.779 1.00 98.19 96 HIS A C 1
ATOM 755 O O . HIS A 1 96 ? 4.214 0.914 10.855 1.00 98.19 96 HIS A O 1
ATOM 761 N N . SER A 1 97 ? 5.798 2.020 9.745 1.00 97.31 97 SER A N 1
ATOM 762 C CA . SER A 1 97 ? 6.562 2.321 10.961 1.00 97.31 97 SER A CA 1
ATOM 763 C C . SER A 1 97 ? 5.755 3.135 11.979 1.00 97.31 97 SER A C 1
ATOM 765 O O . SER A 1 97 ? 5.815 2.867 13.185 1.00 97.31 97 SER A O 1
ATOM 767 N N . ILE A 1 98 ? 4.989 4.127 11.519 1.00 97.88 98 ILE A N 1
ATOM 768 C CA . ILE A 1 98 ? 4.116 4.937 12.376 1.00 97.88 98 ILE A CA 1
ATOM 769 C C . ILE A 1 98 ? 2.960 4.090 12.924 1.00 97.88 98 ILE A C 1
ATOM 771 O O . ILE A 1 98 ? 2.594 4.229 14.096 1.00 97.88 98 ILE A O 1
ATOM 775 N N . GLU A 1 99 ? 2.397 3.202 12.114 1.00 98.12 99 GLU A N 1
ATOM 776 C CA . GLU A 1 99 ? 1.316 2.302 12.518 1.00 98.12 99 GLU A CA 1
ATOM 777 C C . GLU A 1 99 ? 1.746 1.379 13.647 1.00 98.12 99 GLU A C 1
ATOM 779 O O . GLU A 1 99 ? 1.155 1.420 14.734 1.00 98.12 99 GLU A O 1
ATOM 784 N N . ASP A 1 100 ? 2.838 0.650 13.434 1.00 98.00 100 ASP A N 1
ATOM 785 C CA . ASP A 1 100 ? 3.357 -0.342 14.370 1.00 98.00 100 ASP A CA 1
ATOM 786 C C . ASP A 1 100 ? 3.813 0.293 15.685 1.00 98.00 100 ASP A C 1
ATOM 788 O O . ASP A 1 100 ? 3.562 -0.232 16.775 1.00 98.00 100 ASP A O 1
ATOM 792 N N . SER A 1 101 ? 4.469 1.455 15.611 1.00 97.62 101 SER A N 1
ATOM 793 C CA . SER A 1 101 ? 5.074 2.087 16.788 1.00 97.62 101 SER A CA 1
ATOM 794 C C . SER A 1 101 ? 4.135 3.020 17.555 1.00 97.62 101 SER A C 1
ATOM 796 O O . SER A 1 101 ? 4.330 3.220 18.760 1.00 97.62 101 SER A O 1
ATOM 798 N N . ILE A 1 102 ? 3.114 3.590 16.903 1.00 96.31 102 ILE A N 1
ATOM 799 C CA . ILE A 1 102 ? 2.254 4.622 17.505 1.00 96.31 102 ILE A CA 1
ATOM 800 C C . ILE A 1 102 ? 0.789 4.200 17.550 1.00 96.31 102 ILE A C 1
ATOM 802 O O . ILE A 1 102 ? 0.165 4.296 18.615 1.00 96.31 102 ILE A O 1
ATOM 806 N N . TYR A 1 103 ? 0.206 3.791 16.423 1.00 97.62 103 TYR A N 1
ATOM 807 C CA . TYR A 1 103 ? -1.247 3.640 16.322 1.00 97.62 103 TYR A CA 1
ATOM 808 C C . TYR A 1 103 ? -1.746 2.278 16.790 1.00 97.62 103 TYR A C 1
ATOM 810 O O . TYR A 1 103 ? -2.630 2.239 17.652 1.00 97.62 103 TYR A O 1
ATOM 818 N N . PHE A 1 104 ? -1.161 1.175 16.324 1.00 97.94 104 PHE A N 1
ATOM 819 C CA . PHE A 1 104 ? -1.565 -0.166 16.743 1.00 97.94 104 PHE A CA 1
ATOM 820 C C . PHE A 1 104 ? -1.475 -0.355 18.266 1.00 97.94 104 PHE A C 1
ATOM 822 O O . PHE A 1 104 ? -2.451 -0.842 18.845 1.00 97.94 104 PHE A O 1
ATOM 829 N N . PRO A 1 105 ? -0.423 0.099 18.985 1.00 97.81 105 PRO A N 1
ATOM 830 C CA . PRO A 1 105 ? -0.385 0.016 20.446 1.00 97.81 105 PRO A CA 1
ATOM 831 C C . PRO A 1 105 ? -1.567 0.715 21.130 1.00 97.81 105 PRO A C 1
ATOM 833 O O . PRO A 1 105 ? -2.139 0.180 22.079 1.00 97.81 105 PRO A O 1
ATOM 836 N N . LYS A 1 106 ? -1.980 1.890 20.636 1.00 97.81 106 LYS A N 1
ATOM 837 C CA . LYS A 1 106 ? -3.137 2.623 21.176 1.00 97.81 106 LYS A CA 1
ATOM 838 C C . LYS A 1 106 ? -4.447 1.907 20.855 1.00 97.81 106 LYS A C 1
ATOM 840 O O . LYS A 1 106 ? -5.286 1.739 21.736 1.00 97.81 106 LYS A O 1
ATOM 845 N N . MET A 1 107 ? -4.626 1.465 19.613 1.00 97.62 107 MET A N 1
ATOM 846 C CA . MET A 1 107 ? -5.864 0.824 19.165 1.00 97.62 107 MET A CA 1
ATOM 847 C C . MET A 1 107 ? -6.092 -0.536 19.826 1.00 97.62 107 MET A C 1
ATOM 849 O O . MET A 1 107 ? -7.226 -0.855 20.173 1.00 97.62 107 MET A O 1
ATOM 853 N N . ARG A 1 108 ? -5.023 -1.286 20.119 1.00 97.19 108 ARG A N 1
ATOM 854 C CA . ARG A 1 108 ? -5.076 -2.520 20.920 1.00 97.19 108 ARG A CA 1
ATOM 855 C C . ARG A 1 108 ? -5.682 -2.298 22.310 1.00 97.19 108 ARG A C 1
ATOM 857 O O . ARG A 1 108 ? -6.401 -3.164 22.803 1.00 97.19 108 ARG A O 1
ATOM 864 N N . LEU A 1 109 ? -5.417 -1.148 22.936 1.00 97.06 109 LEU A N 1
ATOM 865 C CA . LEU A 1 109 ? -6.004 -0.784 24.233 1.00 97.06 109 LEU A CA 1
ATOM 866 C C . LEU A 1 109 ? -7.472 -0.359 24.105 1.00 97.06 109 LEU A C 1
ATOM 868 O O . LEU A 1 109 ? -8.267 -0.621 25.006 1.00 97.06 109 LEU A O 1
ATOM 872 N N . LEU A 1 110 ? -7.823 0.306 23.003 1.00 97.06 110 LEU A N 1
ATOM 873 C CA . LEU A 1 110 ? -9.156 0.866 22.777 1.00 97.06 110 LEU A CA 1
ATOM 874 C C . LEU A 1 110 ? -10.173 -0.166 22.272 1.00 97.06 110 LEU A C 1
ATOM 876 O O . LEU A 1 110 ? -11.344 -0.085 22.637 1.00 97.06 110 LEU A O 1
ATOM 880 N N . GLU A 1 111 ? -9.751 -1.137 21.459 1.00 96.50 111 GLU A N 1
ATOM 881 C CA . GLU A 1 111 ? -10.619 -2.189 20.922 1.00 96.50 111 GLU A CA 1
ATOM 882 C C . GLU A 1 111 ? -9.987 -3.589 21.069 1.00 96.50 111 GLU A C 1
ATOM 884 O O . GLU A 1 111 ? -9.440 -4.156 20.116 1.00 96.50 111 GLU A O 1
ATOM 889 N N . PRO A 1 112 ? -10.100 -4.208 22.260 1.00 95.44 112 PRO A N 1
ATOM 890 C CA . PRO A 1 112 ? -9.538 -5.531 22.517 1.00 95.44 112 PRO A CA 1
ATOM 891 C C . PRO A 1 112 ? -10.143 -6.660 21.667 1.00 95.44 112 PRO A C 1
ATOM 893 O O . PRO A 1 112 ? -9.532 -7.722 21.534 1.00 95.44 112 PRO A O 1
ATOM 896 N N . ARG A 1 113 ? -11.334 -6.474 21.070 1.00 95.19 113 ARG A N 1
ATOM 897 C CA . ARG A 1 113 ? -11.930 -7.496 20.186 1.00 95.19 113 ARG A CA 1
ATOM 898 C C . ARG A 1 113 ? -11.130 -7.672 18.892 1.00 95.19 113 ARG A C 1
ATOM 900 O O . ARG A 1 113 ? -11.220 -8.731 18.277 1.00 95.19 113 ARG A O 1
ATOM 907 N N . LEU A 1 114 ? -10.339 -6.669 18.501 1.00 96.75 114 LEU A N 1
ATOM 908 C CA . LEU A 1 114 ? -9.565 -6.653 17.258 1.00 96.75 114 LEU A CA 1
ATOM 909 C C . LEU A 1 114 ? -8.064 -6.915 17.453 1.00 96.75 114 LEU A C 1
ATOM 911 O O . LEU A 1 114 ? -7.312 -6.796 16.492 1.00 96.75 114 LEU A O 1
ATOM 915 N N . LEU A 1 115 ? -7.610 -7.347 18.640 1.00 97.06 115 LEU A N 1
ATOM 916 C CA . LEU A 1 115 ? -6.187 -7.654 18.895 1.00 97.06 115 LEU A CA 1
ATOM 917 C C . LEU A 1 115 ? -5.575 -8.580 17.837 1.00 97.06 115 LEU A C 1
ATOM 919 O O . LEU A 1 115 ? -4.507 -8.292 17.309 1.00 97.06 115 LEU A O 1
ATOM 923 N N . ARG A 1 116 ? -6.300 -9.643 17.468 1.00 96.75 116 ARG A N 1
ATOM 924 C CA . ARG A 1 116 ? -5.869 -10.579 16.418 1.00 96.75 116 ARG A CA 1
ATOM 925 C C . ARG A 1 116 ? -5.787 -9.943 15.029 1.00 96.75 116 ARG A C 1
ATOM 927 O O . ARG A 1 116 ? -5.048 -10.449 14.198 1.00 96.75 116 ARG A O 1
ATOM 934 N N . GLY A 1 117 ? -6.567 -8.894 14.770 1.00 97.69 117 GLY A N 1
ATOM 935 C CA . GLY A 1 117 ? -6.486 -8.115 13.537 1.00 97.69 117 GLY A CA 1
ATOM 936 C C . GLY A 1 117 ? -5.208 -7.285 13.500 1.00 97.69 117 GLY A C 1
ATOM 937 O O . GLY A 1 117 ? -4.482 -7.352 12.522 1.00 97.69 117 GLY A O 1
ATOM 938 N N . PHE A 1 118 ? -4.862 -6.608 14.596 1.00 98.25 118 PHE A N 1
ATOM 939 C CA . PHE A 1 118 ? -3.596 -5.868 14.682 1.00 98.25 118 PHE A CA 1
ATOM 940 C C . PHE A 1 118 ? -2.368 -6.788 14.639 1.00 98.25 118 PHE A C 1
ATOM 942 O O . PHE A 1 118 ? -1.370 -6.432 14.031 1.00 98.25 118 PHE A O 1
ATOM 949 N N . ASP A 1 119 ? -2.435 -7.985 15.237 1.00 97.38 119 ASP A N 1
ATOM 950 C CA . ASP A 1 119 ? -1.374 -8.999 15.097 1.00 97.38 119 ASP A CA 1
ATOM 951 C C . ASP A 1 119 ? -1.236 -9.511 13.657 1.00 97.38 119 ASP A C 1
ATOM 953 O O . ASP A 1 119 ? -0.176 -9.987 13.266 1.00 97.38 119 ASP A O 1
ATOM 957 N N . MET A 1 120 ? -2.324 -9.492 12.884 1.00 98.00 120 MET A N 1
ATOM 958 C CA . MET A 1 120 ? -2.307 -9.883 11.478 1.00 98.00 120 MET A CA 1
ATOM 959 C C . MET A 1 120 ? -1.694 -8.775 10.616 1.00 98.00 120 MET A C 1
ATOM 961 O O . MET A 1 120 ? -0.827 -9.090 9.815 1.00 98.00 120 MET A O 1
ATOM 965 N N . LEU A 1 121 ? -2.081 -7.511 10.813 1.00 98.56 121 LEU A N 1
ATOM 966 C CA . LEU A 1 121 ? -1.522 -6.378 10.062 1.00 98.56 121 LEU A CA 1
ATOM 967 C C . LEU A 1 121 ? -0.010 -6.215 10.295 1.00 98.56 121 LEU A C 1
ATOM 969 O O . LEU A 1 121 ? 0.739 -6.095 9.337 1.00 98.56 121 LEU A O 1
ATOM 973 N N . ASP A 1 122 ? 0.454 -6.350 11.540 1.00 97.62 122 ASP A N 1
ATOM 974 C CA . ASP A 1 122 ? 1.890 -6.356 11.880 1.00 97.62 122 ASP A CA 1
ATOM 975 C C . ASP A 1 122 ? 2.665 -7.453 11.115 1.00 97.62 122 ASP A C 1
ATOM 977 O O . ASP A 1 122 ? 3.726 -7.221 10.535 1.00 97.62 122 ASP A O 1
ATOM 981 N N . LYS A 1 123 ? 2.089 -8.660 11.007 1.00 97.31 123 LYS A N 1
ATOM 982 C CA . LYS A 1 123 ? 2.669 -9.734 10.182 1.00 97.31 123 LYS A CA 1
ATOM 983 C C . LYS A 1 123 ? 2.622 -9.428 8.687 1.00 97.31 123 LYS A C 1
ATOM 985 O O . LYS A 1 123 ? 3.501 -9.896 7.962 1.00 97.31 123 LYS A O 1
ATOM 990 N N . ASP A 1 124 ? 1.607 -8.707 8.222 1.00 98.50 124 ASP A N 1
ATOM 991 C CA . ASP A 1 124 ? 1.504 -8.297 6.824 1.00 98.50 124 ASP A CA 1
ATOM 992 C C . ASP A 1 124 ? 2.610 -7.324 6.455 1.00 98.50 124 ASP A C 1
ATOM 994 O O . ASP A 1 124 ? 3.194 -7.492 5.390 1.00 98.50 124 ASP A O 1
ATOM 998 N N . HIS A 1 125 ? 2.943 -6.373 7.334 1.00 98.31 125 HIS A N 1
ATOM 999 C CA . HIS A 1 125 ? 4.054 -5.443 7.117 1.00 98.31 125 HIS A CA 1
ATOM 1000 C C . HIS A 1 125 ? 5.355 -6.212 6.874 1.00 98.31 125 HIS A C 1
ATOM 1002 O O . HIS A 1 125 ? 5.994 -6.039 5.840 1.00 98.31 125 HIS A O 1
ATOM 1008 N N . HIS A 1 126 ? 5.670 -7.175 7.745 1.00 95.62 126 HIS A N 1
ATOM 1009 C CA . HIS A 1 126 ? 6.836 -8.041 7.566 1.00 95.62 126 HIS A CA 1
ATOM 1010 C C . HIS A 1 126 ? 6.784 -8.895 6.297 1.00 95.62 126 HIS A C 1
ATOM 1012 O O . HIS A 1 126 ? 7.816 -9.155 5.683 1.00 95.62 126 HIS A O 1
ATOM 1018 N N . ALA A 1 127 ? 5.602 -9.375 5.906 1.00 95.75 127 ALA A N 1
ATOM 1019 C CA . ALA A 1 127 ? 5.458 -10.121 4.663 1.00 95.75 127 ALA A CA 1
ATOM 1020 C C . ALA A 1 127 ? 5.674 -9.217 3.440 1.00 95.75 127 ALA A C 1
ATOM 1022 O O . ALA A 1 127 ? 6.274 -9.661 2.465 1.00 95.75 127 ALA A O 1
ATOM 1023 N N . LEU A 1 128 ? 5.192 -7.971 3.486 1.00 97.81 128 LEU A N 1
ATOM 1024 C CA . LEU A 1 128 ? 5.327 -6.980 2.421 1.00 97.81 128 LEU A CA 1
ATOM 1025 C C . LEU A 1 128 ? 6.768 -6.492 2.255 1.00 97.81 128 LEU A C 1
ATOM 1027 O O . LEU A 1 128 ? 7.153 -6.250 1.113 1.00 97.81 128 LEU A O 1
ATOM 1031 N N . ASP A 1 129 ? 7.573 -6.422 3.320 1.00 95.38 129 ASP A N 1
ATOM 1032 C CA . ASP A 1 129 ? 8.990 -6.024 3.252 1.00 95.38 129 ASP A CA 1
ATOM 1033 C C . ASP A 1 129 ? 9.766 -6.837 2.194 1.00 95.38 129 ASP A C 1
ATOM 1035 O O . ASP A 1 129 ? 10.413 -6.270 1.311 1.00 95.38 129 ASP A O 1
ATOM 1039 N N . ASP A 1 130 ? 9.613 -8.168 2.190 1.00 93.25 130 ASP A N 1
ATOM 1040 C CA . ASP A 1 130 ? 10.269 -9.053 1.212 1.00 93.25 130 ASP A CA 1
ATOM 1041 C C . ASP A 1 130 ? 9.841 -8.755 -0.242 1.00 93.25 130 ASP A C 1
ATOM 1043 O O . ASP A 1 130 ? 10.618 -8.935 -1.188 1.00 93.25 130 ASP A O 1
ATOM 1047 N N . TRP A 1 131 ? 8.592 -8.326 -0.451 1.00 96.69 131 TRP A N 1
ATOM 1048 C CA . TRP A 1 131 ? 8.078 -7.952 -1.772 1.00 96.69 131 TRP A CA 1
ATOM 1049 C C . TRP A 1 131 ? 8.528 -6.552 -2.185 1.00 96.69 131 TRP A C 1
ATOM 1051 O O . TRP A 1 131 ? 8.855 -6.337 -3.354 1.00 96.69 131 TRP A O 1
ATOM 1061 N N . LEU A 1 132 ? 8.595 -5.617 -1.238 1.00 97.19 132 LEU A N 1
ATOM 1062 C CA . LEU A 1 132 ? 9.098 -4.264 -1.453 1.00 97.19 132 LEU A CA 1
ATOM 1063 C C . LEU A 1 132 ? 10.589 -4.271 -1.794 1.00 97.19 132 LEU A C 1
ATOM 1065 O O . LEU A 1 132 ? 11.013 -3.518 -2.672 1.00 97.19 132 LEU A O 1
ATOM 1069 N N . ASP A 1 133 ? 11.371 -5.173 -1.206 1.00 97.38 133 ASP A N 1
ATOM 1070 C CA . ASP A 1 133 ? 12.773 -5.378 -1.572 1.00 97.38 133 ASP A CA 1
ATOM 1071 C C . ASP A 1 133 ? 12.919 -5.862 -3.022 1.00 97.38 133 ASP A C 1
ATOM 1073 O O . ASP A 1 133 ? 13.715 -5.317 -3.795 1.00 97.38 133 ASP A O 1
ATOM 1077 N N . ARG A 1 134 ? 12.112 -6.845 -3.442 1.00 97.81 134 ARG A N 1
ATOM 1078 C CA . ARG A 1 134 ? 12.102 -7.340 -4.835 1.00 97.81 134 ARG A CA 1
ATOM 1079 C C . ARG A 1 134 ? 11.697 -6.252 -5.818 1.00 97.81 134 ARG A C 1
ATOM 1081 O O . ARG A 1 134 ? 12.379 -6.052 -6.826 1.00 97.81 134 ARG A O 1
ATOM 1088 N N . PHE A 1 135 ? 10.631 -5.524 -5.495 1.00 98.31 135 PHE A N 1
ATOM 1089 C CA . PHE A 1 135 ? 10.180 -4.367 -6.256 1.00 98.31 135 PHE A CA 1
ATOM 1090 C C . PHE A 1 135 ? 11.301 -3.326 -6.384 1.00 98.31 135 PHE A C 1
ATOM 1092 O O . PHE A 1 135 ? 11.592 -2.875 -7.490 1.00 98.31 135 PHE A O 1
ATOM 1099 N N . SER A 1 136 ? 11.984 -2.993 -5.285 1.00 98.19 136 SER A N 1
ATOM 1100 C CA . SER A 1 136 ? 13.074 -2.007 -5.249 1.00 98.19 136 SER A CA 1
ATOM 1101 C C . SER A 1 136 ? 14.256 -2.420 -6.125 1.00 98.19 136 SER A C 1
ATOM 1103 O O . SER A 1 136 ? 14.807 -1.602 -6.868 1.00 98.19 136 SER A O 1
ATOM 1105 N N . ILE A 1 137 ? 14.635 -3.700 -6.078 1.00 98.50 137 ILE A N 1
ATOM 1106 C CA . ILE A 1 137 ? 15.696 -4.262 -6.920 1.00 98.50 137 ILE A CA 1
ATOM 1107 C C . ILE A 1 137 ? 15.311 -4.155 -8.399 1.00 98.50 137 ILE A C 1
ATOM 1109 O O . ILE A 1 137 ? 16.104 -3.662 -9.203 1.00 98.50 137 ILE A O 1
ATOM 1113 N N . ALA A 1 138 ? 14.097 -4.568 -8.766 1.00 98.50 138 ALA A N 1
ATOM 1114 C CA . 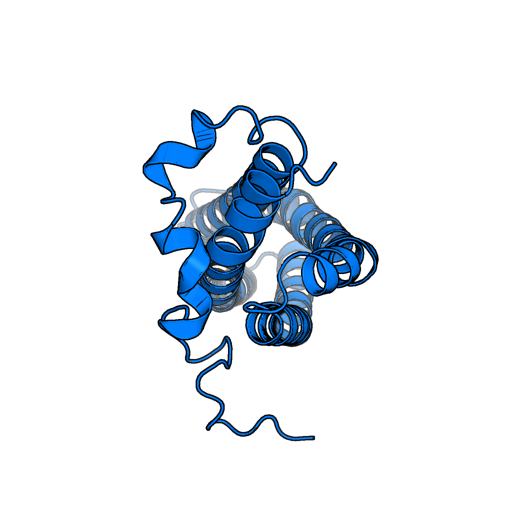ALA A 1 138 ? 13.631 -4.504 -10.148 1.00 98.50 138 ALA A CA 1
ATOM 1115 C C . ALA A 1 138 ? 13.489 -3.055 -10.651 1.00 98.50 138 ALA A C 1
ATOM 1117 O O . ALA A 1 138 ? 13.898 -2.754 -11.774 1.00 98.50 138 ALA A O 1
ATOM 1118 N N . ALA A 1 139 ? 13.000 -2.143 -9.803 1.00 98.31 139 ALA A N 1
ATOM 1119 C CA . ALA A 1 139 ? 12.912 -0.712 -10.083 1.00 98.31 139 ALA A CA 1
ATOM 1120 C C . ALA A 1 139 ? 14.295 -0.116 -10.382 1.00 98.31 139 ALA A C 1
ATOM 1122 O O . ALA A 1 139 ? 14.468 0.612 -11.358 1.00 98.31 139 ALA A O 1
ATOM 1123 N N . LYS A 1 140 ? 15.307 -0.465 -9.581 1.00 98.19 140 LYS A N 1
ATOM 1124 C CA . LYS A 1 140 ? 16.688 -0.040 -9.822 1.00 98.19 140 LYS A CA 1
ATOM 1125 C C . LYS A 1 140 ? 17.211 -0.560 -11.163 1.00 98.19 140 LYS A C 1
ATOM 1127 O O . LYS A 1 140 ? 17.756 0.218 -11.940 1.00 98.19 140 LYS A O 1
ATOM 1132 N N . ILE A 1 141 ? 17.007 -1.847 -11.451 1.00 98.31 141 ILE A N 1
ATOM 1133 C CA . ILE A 1 141 ? 17.472 -2.473 -12.697 1.00 98.31 141 ILE A CA 1
ATOM 1134 C C . ILE A 1 141 ? 16.844 -1.796 -13.919 1.00 98.31 141 ILE A C 1
ATOM 1136 O O . ILE A 1 141 ? 17.564 -1.451 -14.850 1.00 98.31 141 ILE A O 1
ATOM 1140 N N . VAL A 1 142 ? 15.525 -1.567 -13.930 1.00 97.88 142 VAL A N 1
ATOM 1141 C CA . VAL A 1 142 ? 14.867 -0.927 -15.083 1.00 97.88 142 VAL A CA 1
ATOM 1142 C C . VAL A 1 142 ? 15.260 0.547 -15.235 1.00 97.88 142 VAL A C 1
ATOM 1144 O O . VAL A 1 142 ? 15.264 1.057 -16.350 1.00 97.88 142 VAL A O 1
ATOM 1147 N N . VAL A 1 143 ? 15.625 1.238 -14.150 1.00 97.75 143 VAL A N 1
ATOM 1148 C CA . VAL A 1 143 ? 16.159 2.610 -14.213 1.00 97.75 143 VAL A CA 1
ATOM 1149 C C . VAL A 1 143 ? 17.574 2.636 -14.801 1.00 97.75 143 VAL A C 1
ATOM 1151 O O . VAL A 1 143 ? 17.878 3.525 -15.595 1.00 97.75 143 VAL A O 1
ATOM 1154 N N . GLU A 1 144 ? 18.432 1.686 -14.424 1.00 96.69 144 GLU A N 1
ATOM 1155 C CA . GLU A 1 144 ? 19.827 1.612 -14.881 1.00 96.69 144 GLU A CA 1
ATOM 1156 C C . GLU A 1 144 ? 19.959 1.061 -16.312 1.00 96.69 144 GLU A C 1
ATOM 1158 O O . GLU A 1 144 ? 20.782 1.556 -17.082 1.00 96.69 144 GLU A O 1
ATOM 1163 N N . ASP A 1 145 ? 19.140 0.072 -16.680 1.00 95.00 145 ASP A N 1
ATOM 1164 C CA . ASP A 1 145 ? 19.154 -0.586 -17.991 1.00 95.00 145 ASP A CA 1
ATOM 1165 C C . ASP A 1 145 ? 17.720 -0.860 -18.506 1.00 95.00 145 ASP A C 1
ATOM 1167 O O . ASP A 1 145 ? 17.210 -1.976 -18.376 1.00 95.00 145 ASP A O 1
ATOM 1171 N N . PRO A 1 146 ? 17.024 0.140 -19.086 1.00 92.00 146 PRO A N 1
ATOM 1172 C CA . PRO A 1 146 ? 15.606 0.081 -19.488 1.00 92.00 146 PRO A CA 1
ATOM 1173 C C . PRO A 1 146 ? 15.334 -0.715 -20.788 1.00 92.00 146 PRO A C 1
ATOM 1175 O O . PRO A 1 146 ? 14.678 -0.244 -21.736 1.00 92.00 146 PRO A O 1
ATOM 1178 N N . THR A 1 147 ? 15.830 -1.950 -20.853 1.00 95.12 147 THR A N 1
ATOM 1179 C CA . THR A 1 147 ? 15.513 -2.926 -21.903 1.00 95.12 147 THR A CA 1
ATOM 1180 C C . THR A 1 147 ? 14.058 -3.401 -21.825 1.00 95.12 147 THR A C 1
ATOM 1182 O O . THR A 1 147 ? 13.328 -3.147 -20.864 1.00 95.12 147 THR A O 1
ATOM 1185 N N . ARG A 1 148 ? 13.599 -4.105 -22.869 1.00 95.50 148 ARG A N 1
ATOM 1186 C CA . ARG A 1 148 ? 12.281 -4.758 -22.838 1.00 95.50 148 ARG A CA 1
ATOM 1187 C C . ARG A 1 148 ? 12.203 -5.790 -21.706 1.00 95.50 148 ARG A C 1
ATOM 1189 O O . ARG A 1 148 ? 11.178 -5.856 -21.036 1.00 95.50 148 ARG A O 1
ATOM 1196 N N . ASP A 1 149 ? 13.277 -6.541 -21.483 1.00 97.62 149 ASP A N 1
ATOM 1197 C CA . ASP A 1 149 ? 13.318 -7.619 -20.493 1.00 97.62 149 ASP A CA 1
ATOM 1198 C C . ASP A 1 149 ? 13.318 -7.077 -19.060 1.00 97.62 149 ASP A C 1
ATOM 1200 O O . ASP A 1 149 ? 12.566 -7.576 -18.227 1.00 97.62 149 ASP A O 1
ATOM 1204 N N . SER A 1 150 ? 14.080 -6.014 -18.772 1.00 98.00 150 SER A N 1
ATOM 1205 C CA . SER A 1 150 ? 14.042 -5.366 -17.452 1.00 98.00 150 SER A CA 1
ATOM 1206 C C . SER A 1 150 ? 12.705 -4.673 -17.184 1.00 98.00 150 SER A C 1
ATOM 1208 O O . SER A 1 150 ? 12.202 -4.731 -16.065 1.00 98.00 150 SER A O 1
ATOM 1210 N N . THR A 1 151 ? 12.084 -4.088 -18.216 1.00 98.44 151 THR A N 1
ATOM 1211 C CA . THR A 1 151 ? 10.724 -3.535 -18.111 1.00 98.44 151 THR A CA 1
ATOM 1212 C C . THR A 1 151 ? 9.716 -4.629 -17.767 1.00 98.44 151 THR A C 1
ATOM 1214 O O . THR A 1 151 ? 8.901 -4.446 -16.868 1.00 98.44 151 THR A O 1
ATOM 1217 N N . TRP A 1 152 ? 9.784 -5.778 -18.448 1.00 98.31 152 TRP A N 1
ATOM 1218 C CA . TRP A 1 152 ? 8.914 -6.920 -18.167 1.00 98.31 152 TRP A CA 1
ATOM 1219 C C . TRP A 1 152 ? 9.139 -7.480 -16.759 1.00 98.31 152 TRP A C 1
ATOM 1221 O O . TRP A 1 152 ? 8.179 -7.769 -16.052 1.00 98.31 152 TRP A O 1
ATOM 1231 N N . ALA A 1 153 ? 10.398 -7.598 -16.328 1.00 98.44 153 ALA A N 1
ATOM 1232 C CA . ALA A 1 153 ? 10.731 -8.051 -14.982 1.00 98.44 153 ALA A CA 1
ATOM 1233 C C . ALA A 1 153 ? 10.168 -7.109 -13.906 1.00 98.44 153 ALA A C 1
ATOM 1235 O O . ALA A 1 153 ? 9.594 -7.582 -12.931 1.00 98.44 153 ALA A O 1
ATOM 1236 N N . PHE A 1 154 ? 10.277 -5.791 -14.100 1.00 98.69 154 PHE A N 1
ATOM 1237 C CA . PHE A 1 154 ? 9.702 -4.815 -13.176 1.00 98.69 154 PHE A CA 1
ATOM 1238 C C . PHE A 1 154 ? 8.167 -4.853 -13.163 1.00 98.69 154 PHE A C 1
ATOM 1240 O O . PHE A 1 154 ? 7.580 -4.903 -12.085 1.00 98.69 154 PHE A O 1
ATOM 1247 N N . HIS A 1 155 ? 7.520 -4.929 -14.331 1.00 98.62 155 HIS A N 1
ATOM 1248 C CA . HIS A 1 155 ? 6.067 -5.119 -14.425 1.00 98.62 155 HIS A CA 1
ATOM 1249 C C . HIS A 1 155 ? 5.602 -6.377 -13.676 1.00 98.62 155 HIS A C 1
ATOM 1251 O O . HIS A 1 155 ? 4.652 -6.320 -12.903 1.00 98.62 155 HIS A O 1
ATOM 1257 N N . ALA A 1 156 ? 6.315 -7.497 -13.822 1.00 98.56 156 ALA A N 1
ATOM 1258 C CA . ALA A 1 156 ? 5.978 -8.736 -13.127 1.00 98.56 156 ALA A CA 1
ATOM 1259 C C . ALA A 1 156 ? 6.084 -8.624 -11.592 1.00 98.56 156 ALA A C 1
ATOM 1261 O O . ALA A 1 156 ? 5.329 -9.288 -10.883 1.00 98.56 156 ALA A O 1
ATOM 1262 N N . GLU A 1 157 ? 6.998 -7.807 -11.055 1.00 98.62 157 GLU A N 1
ATOM 1263 C CA . GLU A 1 157 ? 7.039 -7.533 -9.610 1.00 98.62 157 GLU A CA 1
ATOM 1264 C C . GLU A 1 157 ? 5.879 -6.629 -9.164 1.00 98.62 157 GLU A C 1
ATOM 1266 O O . GLU A 1 157 ? 5.313 -6.865 -8.097 1.00 98.62 157 GLU A O 1
ATOM 1271 N N . ILE A 1 158 ? 5.455 -5.661 -9.990 1.00 98.56 158 ILE A N 1
ATOM 1272 C CA . ILE A 1 158 ? 4.238 -4.868 -9.734 1.00 98.56 158 ILE A CA 1
ATOM 1273 C C . ILE A 1 158 ? 3.013 -5.787 -9.660 1.00 98.56 158 ILE A C 1
ATOM 1275 O O . ILE A 1 158 ? 2.267 -5.721 -8.686 1.00 98.56 158 ILE A O 1
ATOM 1279 N N . GLU A 1 159 ? 2.836 -6.685 -10.633 1.00 98.38 159 GLU A N 1
ATOM 1280 C CA . GLU A 1 159 ? 1.713 -7.636 -10.673 1.00 98.38 159 GLU A CA 1
ATOM 1281 C C . GLU A 1 159 ? 1.680 -8.585 -9.465 1.00 98.38 159 GLU A C 1
ATOM 1283 O O . GLU A 1 159 ? 0.611 -9.046 -9.064 1.00 98.38 159 GLU A O 1
ATOM 1288 N N . ARG A 1 160 ? 2.841 -8.884 -8.869 1.00 97.94 160 ARG A N 1
ATOM 1289 C CA . ARG A 1 160 ? 2.945 -9.718 -7.663 1.00 97.94 160 ARG A CA 1
ATOM 1290 C C . ARG A 1 160 ? 2.641 -8.939 -6.388 1.00 97.94 160 ARG A C 1
ATOM 1292 O O . ARG A 1 160 ? 1.946 -9.460 -5.520 1.00 97.94 160 A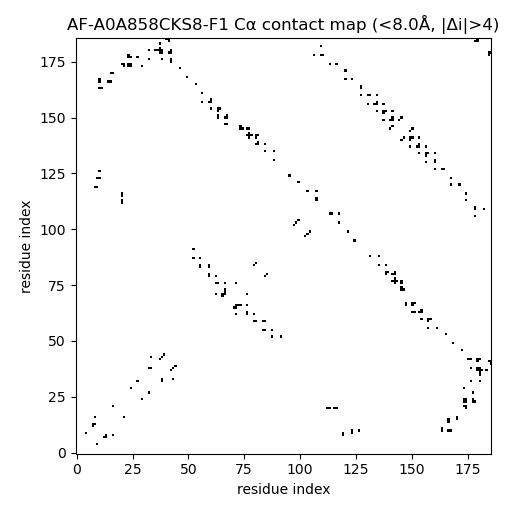RG A O 1
ATOM 1299 N N . LEU A 1 161 ? 3.148 -7.711 -6.274 1.00 98.38 161 LEU A N 1
ATOM 1300 C CA . LEU A 1 161 ? 2.975 -6.873 -5.087 1.00 98.38 161 LEU A CA 1
ATOM 1301 C C . LEU A 1 161 ? 1.566 -6.268 -4.999 1.00 98.38 161 LEU A C 1
ATOM 1303 O O . LEU A 1 161 ? 0.979 -6.257 -3.920 1.00 98.38 161 LEU A O 1
ATOM 1307 N N . ALA A 1 162 ? 1.007 -5.794 -6.117 1.00 98.25 162 ALA A N 1
ATOM 1308 C CA . ALA A 1 162 ? -0.278 -5.091 -6.162 1.00 98.25 162 ALA A CA 1
ATOM 1309 C C . ALA A 1 162 ? -1.429 -5.809 -5.426 1.00 98.25 162 ALA A C 1
ATOM 1311 O O . ALA A 1 162 ? -2.053 -5.179 -4.571 1.00 98.25 162 ALA A O 1
ATOM 1312 N N . PRO A 1 163 ? -1.718 -7.106 -5.668 1.00 98.00 163 PRO A N 1
ATOM 1313 C CA . PRO A 1 163 ? -2.816 -7.782 -4.977 1.00 98.00 163 PRO A CA 1
ATOM 1314 C C . PRO A 1 163 ? -2.567 -7.968 -3.473 1.00 98.00 163 PRO A C 1
ATOM 1316 O O . PRO A 1 163 ? -3.522 -7.964 -2.696 1.00 98.00 163 PRO A O 1
ATOM 1319 N N . LEU A 1 164 ? -1.307 -8.123 -3.053 1.00 98.50 164 LEU A N 1
ATOM 1320 C CA . LEU A 1 164 ? -0.942 -8.260 -1.641 1.00 98.50 164 LEU A CA 1
ATOM 1321 C C . LEU A 1 164 ? -1.139 -6.935 -0.911 1.00 98.50 164 LEU A C 1
ATOM 1323 O O . LEU A 1 164 ? -1.791 -6.898 0.130 1.00 98.50 164 LEU A O 1
ATOM 1327 N N . LEU A 1 165 ? -0.637 -5.846 -1.497 1.00 98.62 165 LEU A N 1
ATOM 1328 C CA . LEU A 1 165 ? -0.819 -4.511 -0.948 1.00 98.62 165 LEU A CA 1
ATOM 1329 C C . LEU A 1 165 ? -2.310 -4.150 -0.892 1.00 98.62 165 LEU A C 1
ATOM 1331 O O . LEU A 1 165 ? -2.790 -3.732 0.152 1.00 98.62 165 LEU A O 1
ATOM 1335 N N . GLU A 1 166 ? -3.083 -4.407 -1.950 1.00 98.56 166 GLU A N 1
ATOM 1336 C CA . GLU A 1 166 ? -4.527 -4.133 -1.949 1.00 98.56 166 GLU A CA 1
ATOM 1337 C C . GLU A 1 166 ? -5.278 -4.904 -0.853 1.00 98.56 166 GLU A C 1
ATOM 1339 O O . GLU A 1 166 ? -6.145 -4.346 -0.171 1.00 98.56 166 GLU A O 1
ATOM 1344 N N . ARG A 1 167 ? -4.951 -6.190 -0.661 1.00 98.56 167 ARG A N 1
ATOM 1345 C CA . ARG A 1 167 ? -5.554 -7.012 0.397 1.00 98.56 167 ARG A CA 1
ATOM 1346 C C . ARG A 1 167 ? -5.231 -6.448 1.776 1.00 98.56 167 ARG A C 1
ATOM 1348 O O . ARG A 1 167 ? -6.144 -6.316 2.593 1.00 98.56 167 ARG A O 1
ATOM 1355 N N . HIS A 1 168 ? -3.965 -6.112 2.007 1.00 98.75 168 HIS A N 1
ATOM 1356 C CA . HIS A 1 168 ? -3.495 -5.512 3.247 1.00 98.75 168 HIS A CA 1
ATOM 1357 C C . HIS A 1 168 ? -4.219 -4.186 3.538 1.00 98.75 168 HIS A C 1
ATOM 1359 O O . HIS A 1 168 ? -4.930 -4.104 4.539 1.00 98.75 168 HIS A O 1
ATOM 1365 N N . LEU A 1 169 ? -4.178 -3.220 2.610 1.00 98.75 169 LEU A N 1
ATOM 1366 C CA . LEU A 1 169 ? -4.832 -1.914 2.767 1.00 98.75 169 LEU A CA 1
ATOM 1367 C C . LEU A 1 169 ? -6.341 -2.061 3.009 1.00 98.75 169 LEU A C 1
ATOM 1369 O O . LEU A 1 169 ? -6.916 -1.386 3.858 1.00 98.75 169 LEU A O 1
ATOM 1373 N N . THR A 1 170 ? -7.011 -2.971 2.294 1.00 98.56 170 THR A N 1
ATOM 1374 C CA . THR A 1 170 ? -8.455 -3.186 2.467 1.00 98.56 170 THR A CA 1
ATOM 1375 C C . THR A 1 170 ? -8.799 -3.751 3.845 1.00 98.56 170 THR A C 1
ATOM 1377 O O . THR A 1 170 ? -9.808 -3.336 4.422 1.00 98.56 170 THR A O 1
ATOM 1380 N N . ASP A 1 171 ? -8.020 -4.724 4.334 1.00 98.62 171 ASP A N 1
ATOM 1381 C CA . ASP A 1 171 ? -8.191 -5.306 5.672 1.00 98.62 171 ASP A CA 1
ATOM 1382 C C . ASP A 1 171 ? -7.931 -4.267 6.757 1.00 98.62 171 ASP A C 1
ATOM 1384 O O . ASP A 1 171 ? -8.690 -4.176 7.723 1.00 98.62 171 ASP A O 1
ATOM 1388 N N . GLU A 1 172 ? -6.880 -3.475 6.577 1.00 98.62 172 GLU A N 1
ATOM 1389 C CA . GLU A 1 172 ? -6.515 -2.421 7.499 1.00 98.62 172 GLU A CA 1
ATOM 1390 C C . GLU A 1 172 ? -7.602 -1.356 7.598 1.00 98.62 172 GLU A C 1
ATOM 1392 O O . GLU A 1 172 ? -8.054 -1.052 8.696 1.00 98.62 172 GLU A O 1
ATOM 1397 N N . GLU A 1 173 ? -8.109 -0.847 6.478 1.00 98.56 173 GLU A N 1
ATOM 1398 C CA . GLU A 1 173 ? -9.197 0.133 6.482 1.00 98.56 173 GLU A CA 1
ATOM 1399 C C . GLU A 1 173 ? -10.427 -0.378 7.251 1.00 98.56 173 GLU A C 1
ATOM 1401 O O . GLU A 1 173 ? -11.002 0.352 8.061 1.00 98.56 173 GLU A O 1
ATOM 1406 N N . ASP A 1 174 ? -10.810 -1.645 7.041 1.00 98.31 174 ASP A N 1
ATOM 1407 C CA . ASP A 1 174 ? -11.947 -2.287 7.716 1.00 98.31 174 ASP A CA 1
ATOM 1408 C C . ASP A 1 174 ? -11.724 -2.482 9.228 1.00 98.31 174 ASP A C 1
ATOM 1410 O O . ASP A 1 174 ? -12.695 -2.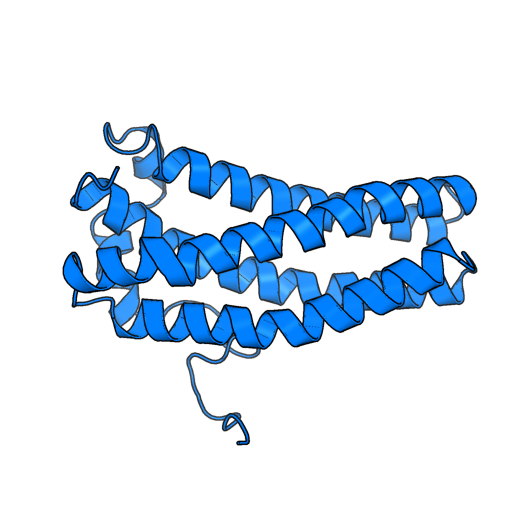605 9.985 1.00 98.31 174 ASP A O 1
ATOM 1414 N N . LEU A 1 175 ? -10.469 -2.508 9.681 1.00 98.19 175 LEU A N 1
ATOM 1415 C CA . LEU A 1 175 ? -10.095 -2.617 11.092 1.00 98.19 175 LEU A CA 1
ATOM 1416 C C . LEU A 1 175 ? -9.918 -1.241 11.743 1.00 98.19 175 LEU A C 1
ATOM 1418 O O . LEU A 1 175 ? -10.462 -0.996 12.820 1.00 98.19 175 LEU A O 1
ATOM 1422 N N . ILE A 1 176 ? -9.174 -0.346 11.100 1.00 97.75 176 ILE A N 1
ATOM 1423 C CA . ILE A 1 176 ? -8.680 0.908 11.665 1.00 97.75 176 ILE A CA 1
ATOM 1424 C C . ILE A 1 176 ? -9.742 1.994 11.648 1.00 97.75 176 ILE A C 1
ATOM 1426 O O . ILE A 1 176 ? -10.006 2.609 12.687 1.00 97.75 176 ILE A O 1
ATOM 1430 N N . VAL A 1 177 ? -10.382 2.235 10.500 1.00 98.12 177 VAL A N 1
ATOM 1431 C CA . VAL A 1 177 ? -11.306 3.367 10.363 1.00 98.12 177 VAL A CA 1
ATOM 1432 C C . VAL A 1 177 ? -12.457 3.257 11.368 1.00 98.12 177 VAL A C 1
ATOM 1434 O O . VAL A 1 177 ? -12.675 4.217 12.112 1.00 98.12 177 VAL A O 1
ATOM 1437 N N . PRO A 1 178 ? -13.135 2.102 11.528 1.00 97.81 178 PRO A N 1
ATOM 1438 C CA . PRO A 1 178 ? -14.171 1.964 12.547 1.00 97.81 178 PRO A CA 1
ATOM 1439 C C . PRO A 1 178 ? -13.676 2.187 13.982 1.00 97.81 178 PRO A C 1
ATOM 1441 O O . PRO A 1 178 ? -14.429 2.714 14.801 1.00 97.81 178 PRO A O 1
ATOM 1444 N N . VAL A 1 179 ? -12.427 1.823 14.308 1.00 97.69 179 VAL A N 1
ATOM 1445 C CA . VAL A 1 179 ? -11.844 2.104 15.633 1.00 97.69 179 VAL A CA 1
ATOM 1446 C C . VAL A 1 179 ? -11.690 3.605 15.835 1.00 97.69 179 VAL A C 1
ATOM 1448 O O . VAL A 1 179 ? -12.096 4.118 16.879 1.00 97.69 179 VAL A O 1
ATOM 1451 N N . VAL A 1 180 ? -11.155 4.324 14.845 1.00 97.50 180 VAL A N 1
ATOM 1452 C CA . VAL A 1 180 ? -11.001 5.786 14.904 1.00 97.50 180 VAL A CA 1
ATOM 1453 C C . VAL A 1 180 ? -12.358 6.464 15.093 1.00 97.50 180 VAL A C 1
ATOM 1455 O O . VAL A 1 180 ? -12.513 7.246 16.031 1.00 97.50 180 VAL A O 1
ATOM 1458 N N . LEU A 1 181 ? -13.358 6.107 14.280 1.00 97.50 181 LEU A N 1
ATOM 1459 C CA . LEU A 1 181 ? -14.706 6.683 14.356 1.00 97.50 181 LEU A CA 1
ATOM 1460 C C . LEU A 1 181 ? -15.377 6.409 15.709 1.00 97.50 181 LEU A C 1
ATOM 1462 O O . LEU A 1 181 ? -15.931 7.311 16.334 1.00 97.50 181 LEU A O 1
ATOM 1466 N N . LYS A 1 182 ? -15.280 5.172 16.207 1.00 96.31 182 LYS A N 1
ATOM 1467 C CA . LYS A 1 182 ? -15.908 4.760 17.469 1.00 96.31 182 LYS A CA 1
ATOM 1468 C C . LYS A 1 182 ? -15.272 5.402 18.700 1.00 96.31 182 LYS A C 1
ATOM 1470 O O . LYS A 1 182 ? -15.963 5.663 19.683 1.00 96.31 182 LYS A O 1
ATOM 1475 N N . THR A 1 183 ? -13.955 5.592 18.681 1.00 95.38 183 THR A N 1
ATOM 1476 C CA . THR A 1 183 ? -13.183 5.998 19.868 1.00 95.38 183 THR A CA 1
ATOM 1477 C C . THR A 1 183 ? -12.852 7.486 19.881 1.00 95.38 183 THR A C 1
ATOM 1479 O O . THR A 1 183 ? -12.548 8.032 20.942 1.00 95.38 183 THR A O 1
ATOM 1482 N N . GLY A 1 184 ? -12.916 8.153 18.724 1.00 92.81 184 GLY A N 1
ATOM 1483 C CA . GLY A 1 184 ? -12.478 9.534 18.565 1.00 92.81 184 GLY A CA 1
ATOM 1484 C C . GLY A 1 184 ? -10.965 9.697 18.712 1.00 92.81 184 GLY A C 1
ATOM 1485 O O . GLY A 1 184 ? -10.523 10.732 19.213 1.00 92.81 184 GLY A O 1
ATOM 1486 N N . LEU A 1 185 ? -10.185 8.677 18.331 1.00 92.75 185 LEU A N 1
ATOM 1487 C CA . LEU A 1 185 ? -8.721 8.721 18.331 1.00 92.75 185 LEU A CA 1
ATOM 1488 C C . LEU A 1 185 ? -8.220 9.920 17.501 1.00 92.75 185 LEU A C 1
ATOM 1490 O O . LEU A 1 185 ? -8.700 10.152 16.391 1.00 92.75 185 LEU A O 1
ATOM 1494 N N . LYS A 1 186 ? -7.267 10.680 18.056 1.00 80.62 186 LYS A N 1
ATOM 1495 C CA . LYS A 1 186 ? -6.672 11.897 17.477 1.00 80.62 186 LYS A CA 1
ATOM 1496 C C . LYS A 1 186 ? -5.158 11.904 17.623 1.00 80.62 186 LYS A C 1
ATOM 1498 O O . LYS A 1 186 ? -4.651 11.234 18.556 1.00 80.62 186 LYS A O 1
#